Protein AF-A0A9J7LSY1-F1 (afdb_monomer)

Sequence (210 aa):
MMTILDHPLVREDPGKSAVKNVVKETSNVNMKRRIGMDTMEMALIFSERTNEMLWMNPGEGKYIRCQYNISPVAGTVTSDNDIYVLSEVSSKKHSLFKYNHVKNNWERKQSVSRLDPSDDSTPTDYLMEVDGQLFYLTVLDPKVVLKKYNEHTNKWHSCPTPQHDGWLEWTVAVSCNQHIYLLTPAEIHCYDPRENHWCKKTQSDYSERS

Foldseek 3Di:
DDDPCPDPVPPDDPPDPDPQPCPPPVVPPPPDDDPPPPDADWDWDDDQVDQWIWTARNVVRDIDIDRQPFRFQEWDADPVGWIWTWTDPDQFKTWIWIQDPVVRHTDTFDMDTADRADPPDDWRWYWADAPNWIKIWIDDVPDIWIWTADPVVSDIDTFDDDDDDDTQPDWDWYDDPRWIWIDGPQWIWIAHPVVSDIDTDDDPPPDDDD

Radius of gyration: 20.07 Å; Cα contacts (8 Å, |Δi|>4): 352; chains: 1; bounding box: 48×47×49 Å

Solvent-accessible surface area (backbone atoms only — not comparable to full-atom values): 13229 Å² total; per-residue (Å²): 139,81,70,84,75,80,43,91,86,66,71,87,58,101,85,64,98,63,91,74,81,84,69,64,73,83,70,61,83,76,64,78,78,62,87,87,67,84,79,75,81,64,47,80,46,71,45,89,90,44,47,46,38,32,47,27,34,75,90,77,74,45,67,48,84,43,78,74,85,50,47,59,70,29,56,36,64,42,99,85,70,48,42,37,31,33,20,64,75,48,94,49,30,30,31,33,28,39,54,37,82,91,75,75,44,74,44,78,54,54,65,47,79,48,70,78,61,54,101,89,48,72,58,49,62,45,41,38,51,44,90,92,38,44,35,39,39,39,38,42,76,93,46,59,48,34,30,40,50,38,80,92,77,54,42,80,41,82,51,74,57,75,89,77,97,69,77,56,88,53,72,51,74,49,60,56,95,67,26,41,36,42,38,42,90,89,47,33,37,38,34,36,76,87,78,61,44,67,44,82,45,82,77,74,85,87,76,85,90,132

pLDDT: mean 80.05, std 20.15, range [30.7, 98.06]

Nearest PDB structures (foldseek):
  8h37-assembly1_N  TM=7.353E-01  e=2.644E-06  Homo sapiens
  7e7n-assembly1_A  TM=6.171E-01  e=4.561E-03  Ralstonia solanacearum
  5kky-assembly1_B  TM=5.814E-01  e=1.224E-01  Streptococcus pneumoniae
  2w20-assembly1_A  TM=5.078E-01  e=1.846E-01  Streptococcus pneumoniae R6
  6eoq-assembly2_D  TM=4.104E-01  e=2.068E+00  Homo sapiens

InterPro domains:
  IPR011043 Galactose oxidase/kelch, beta-propeller [SSF50965] (55-201)
  IPR015915 Kelch-type beta-propeller [G3DSA:2.120.10.80] (27-209)

Secondary structure (DSSP, 8-state):
---GGG-TT----TT---------GGGSTT----TT------EEEEETTEEEEEEEETTTTEEEEEE-S--EEEEEE-TT--EEEEEEEETTEEEEEEEETTTTEEEEEEEEEPPPPBTTBPPEEEEEEETTEEEEEEEETTEEEEEEEETTTTEEEEPP-----S--SS-EEEEETTEEEEE-SS-EEEEETTTTEEEEEPPP---S--

Mean predicted aligned error: 11.42 Å

Structure (mmCIF, N/CA/C/O backbone):
data_AF-A0A9J7LSY1-F1
#
_entry.id   AF-A0A9J7LSY1-F1
#
loop_
_atom_site.group_PDB
_atom_site.id
_atom_site.type_symbol
_atom_site.label_atom_id
_atom_site.label_alt_id
_atom_site.label_comp_id
_atom_site.label_asym_id
_atom_site.label_entity_id
_atom_site.label_seq_id
_atom_site.pdbx_PDB_ins_code
_atom_site.Cartn_x
_atom_site.Cartn_y
_atom_site.Cartn_z
_atom_site.occupancy
_atom_site.B_iso_or_equiv
_atom_site.auth_seq_id
_atom_site.auth_comp_id
_atom_site.auth_asym_id
_atom_site.auth_atom_id
_atom_site.pdbx_PDB_model_num
ATOM 1 N N . MET A 1 1 ? -24.481 -28.051 -25.433 1.00 36.47 1 MET A N 1
ATOM 2 C CA . MET A 1 1 ? -24.230 -26.598 -25.490 1.00 36.47 1 MET A CA 1
ATOM 3 C C . MET A 1 1 ? -24.921 -25.998 -24.280 1.00 36.47 1 MET A C 1
ATOM 5 O O . MET A 1 1 ? -26.141 -25.978 -24.247 1.00 36.47 1 MET A O 1
ATOM 9 N N . MET A 1 2 ? -24.152 -25.688 -23.238 1.00 30.70 2 MET A N 1
ATOM 10 C CA . ME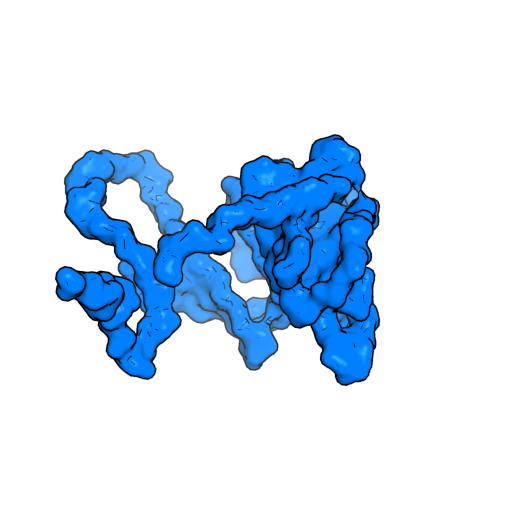T A 1 2 ? -24.648 -25.183 -21.957 1.00 30.70 2 MET A CA 1
ATOM 11 C C . MET A 1 2 ? -24.044 -23.791 -21.809 1.00 30.70 2 MET A C 1
ATOM 13 O O . MET A 1 2 ? -22.825 -23.637 -21.803 1.00 30.70 2 MET A O 1
ATOM 17 N N . THR A 1 3 ? -24.898 -22.781 -21.873 1.00 38.09 3 THR A N 1
ATOM 18 C CA . THR A 1 3 ? -24.524 -21.370 -21.860 1.00 38.09 3 THR A CA 1
ATOM 19 C C . THR A 1 3 ? -23.992 -20.981 -20.484 1.00 38.09 3 THR A C 1
ATOM 21 O O . THR A 1 3 ? -24.620 -21.269 -19.472 1.00 38.09 3 THR A O 1
ATOM 24 N N . ILE A 1 4 ? -22.863 -20.266 -20.461 1.00 40.28 4 ILE A N 1
ATOM 25 C CA . ILE A 1 4 ? -22.194 -19.660 -19.286 1.00 40.28 4 ILE A CA 1
ATOM 26 C C . ILE A 1 4 ? -23.116 -18.757 -18.429 1.00 40.28 4 ILE A C 1
ATOM 28 O O . ILE A 1 4 ? -22.750 -18.339 -17.334 1.00 40.28 4 ILE A O 1
ATOM 32 N N . LEU A 1 5 ? -24.337 -18.497 -18.895 1.00 39.91 5 LEU A N 1
ATOM 33 C CA . LEU A 1 5 ? -25.339 -17.647 -18.257 1.00 39.91 5 LEU A CA 1
ATOM 34 C C . LEU A 1 5 ? -26.038 -18.269 -17.033 1.00 39.91 5 LEU A C 1
ATOM 36 O O . LEU A 1 5 ? -26.705 -17.538 -16.311 1.00 39.91 5 LEU A O 1
ATOM 40 N N . ASP A 1 6 ? -25.846 -19.560 -16.741 1.00 41.22 6 ASP A N 1
ATOM 41 C CA . ASP A 1 6 ? -26.423 -20.215 -15.550 1.00 41.22 6 ASP A CA 1
ATOM 42 C C . ASP A 1 6 ? -25.436 -20.325 -14.365 1.00 41.22 6 ASP A C 1
ATOM 44 O O . ASP A 1 6 ? -25.569 -21.195 -13.500 1.00 41.22 6 ASP A O 1
ATOM 48 N N . HIS A 1 7 ? -24.422 -19.452 -14.290 1.00 38.84 7 HIS A N 1
ATOM 49 C CA . HIS A 1 7 ? -23.544 -19.389 -13.119 1.00 38.84 7 HIS A CA 1
ATOM 50 C C . HIS A 1 7 ? -24.188 -18.537 -12.004 1.00 38.84 7 HIS A C 1
ATOM 52 O O . HIS A 1 7 ? -24.551 -17.386 -12.250 1.00 38.84 7 HIS A O 1
ATOM 58 N N . PRO A 1 8 ? -24.268 -19.014 -10.745 1.00 45.69 8 PRO A N 1
ATOM 59 C CA . PRO A 1 8 ? -24.936 -18.315 -9.632 1.00 45.69 8 PRO A CA 1
ATOM 60 C C . PRO A 1 8 ? -24.301 -16.972 -9.219 1.00 45.69 8 PRO A C 1
ATOM 62 O O . PRO A 1 8 ? -24.801 -16.314 -8.310 1.00 45.69 8 PRO A O 1
ATOM 65 N N . LEU A 1 9 ? -23.218 -16.557 -9.883 1.00 44.56 9 LEU A N 1
ATOM 66 C CA . LEU A 1 9 ? -22.612 -15.229 -9.742 1.00 44.56 9 LEU A CA 1
ATOM 67 C C . LEU A 1 9 ? -23.300 -14.165 -10.618 1.00 44.56 9 LEU A C 1
ATOM 69 O O . LEU A 1 9 ? -23.078 -12.982 -10.396 1.00 44.56 9 LEU A O 1
ATOM 73 N N . VAL A 1 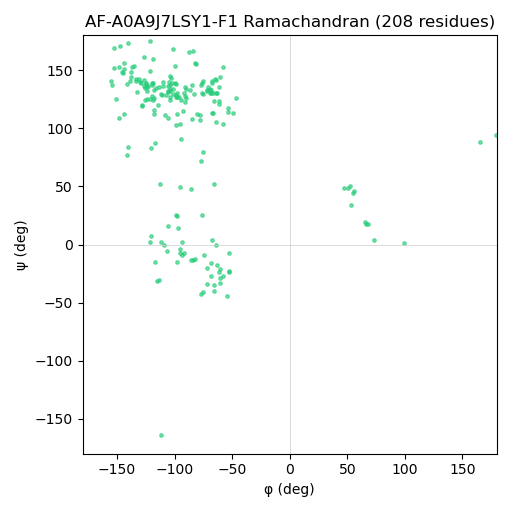10 ? -24.138 -14.566 -11.582 1.00 40.84 10 VAL A N 1
ATOM 74 C CA . VAL A 1 10 ? -24.755 -13.686 -12.592 1.00 40.84 10 VAL A CA 1
ATOM 75 C C . VAL A 1 10 ? -26.268 -13.586 -12.367 1.00 40.84 10 VAL A C 1
ATOM 77 O O . VAL A 1 10 ? -27.088 -13.827 -13.247 1.00 40.84 10 VAL A O 1
ATOM 80 N N . ARG A 1 11 ? -26.676 -13.257 -11.141 1.00 39.44 11 ARG A N 1
ATOM 81 C CA . ARG A 1 11 ? -27.994 -12.651 -10.912 1.00 39.44 11 ARG A CA 1
ATOM 82 C C . ARG A 1 11 ? -27.767 -11.263 -10.346 1.00 39.44 11 ARG A C 1
ATOM 84 O O . ARG A 1 11 ? -27.671 -11.080 -9.136 1.00 39.44 11 ARG A O 1
ATOM 91 N N . GLU A 1 12 ? -27.620 -10.317 -11.264 1.00 41.00 12 GLU A N 1
ATOM 92 C CA . GLU A 1 12 ? -27.604 -8.892 -10.973 1.00 41.00 12 GLU A CA 1
ATOM 93 C C . GLU A 1 12 ? -28.996 -8.468 -10.497 1.00 41.00 12 GLU A C 1
ATOM 95 O O . GLU A 1 12 ? -29.974 -8.516 -11.240 1.00 41.00 12 GLU A O 1
ATOM 100 N N . ASP A 1 13 ? -29.080 -8.079 -9.228 1.00 40.72 13 ASP A N 1
ATOM 101 C CA . ASP A 1 13 ? -30.180 -7.280 -8.703 1.00 40.72 13 ASP A CA 1
ATOM 102 C C . ASP A 1 13 ? -29.711 -5.811 -8.783 1.00 40.72 13 ASP A C 1
ATOM 104 O O . ASP A 1 13 ? -28.639 -5.513 -8.235 1.00 40.72 13 ASP A O 1
ATOM 108 N N . PRO A 1 14 ? -30.425 -4.878 -9.447 1.00 36.72 14 PRO A N 1
ATOM 109 C CA . PRO A 1 14 ? -29.863 -3.588 -9.888 1.00 36.72 14 PRO A CA 1
ATOM 110 C C . PRO A 1 14 ? -29.476 -2.604 -8.768 1.00 36.72 14 PRO A C 1
ATOM 112 O O . PRO A 1 14 ? -29.107 -1.467 -9.046 1.00 36.72 14 PRO A O 1
ATOM 115 N N . GLY A 1 15 ? -29.586 -2.997 -7.497 1.00 41.03 15 GLY A N 1
ATOM 116 C CA . GLY A 1 15 ? -29.366 -2.128 -6.338 1.00 41.03 15 GLY A CA 1
ATOM 117 C C . GLY A 1 15 ? -28.279 -2.576 -5.360 1.00 41.03 15 GLY A C 1
ATOM 118 O O . GLY A 1 15 ? -28.112 -1.921 -4.332 1.00 41.03 15 GLY A O 1
ATOM 119 N N . LYS A 1 16 ? -27.563 -3.686 -5.600 1.00 36.72 16 LYS A N 1
ATOM 120 C CA . LYS A 1 16 ? -26.584 -4.230 -4.635 1.00 36.72 16 LYS A CA 1
ATOM 121 C C . LYS A 1 16 ? -25.334 -4.784 -5.320 1.00 36.72 16 LYS A C 1
ATOM 123 O O . LYS A 1 16 ? -25.141 -5.992 -5.397 1.00 36.72 16 LYS A O 1
ATOM 128 N N . SER A 1 17 ? -24.442 -3.893 -5.748 1.00 37.00 17 SER A N 1
ATOM 129 C CA . SER A 1 17 ? -23.061 -4.259 -6.086 1.00 37.00 17 SER A CA 1
ATOM 130 C C . SER A 1 17 ? -22.261 -4.494 -4.799 1.00 37.00 17 SER A C 1
ATOM 132 O O . SER A 1 17 ? -21.534 -3.618 -4.334 1.00 37.00 17 SER A O 1
ATOM 134 N N . ALA A 1 18 ? -22.420 -5.666 -4.191 1.00 40.75 18 ALA A N 1
ATOM 135 C CA . ALA A 1 18 ? -21.498 -6.167 -3.180 1.00 40.75 18 ALA A CA 1
ATOM 136 C C . ALA A 1 18 ? -20.954 -7.509 -3.667 1.00 40.75 18 ALA A C 1
ATOM 138 O O . ALA A 1 18 ? -21.726 -8.417 -3.978 1.00 40.75 18 ALA A O 1
ATOM 139 N N . VAL A 1 19 ? -19.627 -7.624 -3.734 1.00 42.12 19 VAL A N 1
ATOM 140 C CA . VAL A 1 19 ? -18.930 -8.883 -4.008 1.00 42.12 19 VAL A CA 1
ATOM 141 C C . VAL A 1 19 ? -19.350 -9.887 -2.931 1.00 42.12 19 VAL A C 1
ATOM 143 O O . VAL A 1 19 ? -18.939 -9.787 -1.777 1.00 42.12 19 VAL A O 1
ATOM 146 N N . LYS A 1 20 ? -20.232 -10.830 -3.278 1.00 39.31 20 LYS A N 1
ATOM 147 C CA . LYS A 1 20 ? -20.610 -11.929 -2.387 1.00 39.31 20 LYS A CA 1
ATOM 148 C C . LYS A 1 20 ? -19.531 -12.999 -2.460 1.00 39.31 20 LYS A C 1
ATOM 150 O O . LYS A 1 20 ? -19.413 -13.690 -3.469 1.00 39.31 20 LYS A O 1
ATOM 155 N N . ASN A 1 21 ? -18.800 -13.192 -1.367 1.00 42.47 21 ASN A N 1
ATOM 156 C CA . ASN A 1 21 ? -18.042 -14.421 -1.170 1.00 42.47 21 ASN A CA 1
ATOM 157 C C . ASN A 1 21 ? -19.041 -15.583 -1.074 1.00 42.47 21 ASN A C 1
ATOM 159 O O . ASN A 1 21 ? -19.738 -15.731 -0.071 1.00 42.47 21 ASN A O 1
ATOM 163 N N . VAL A 1 22 ? -19.142 -16.401 -2.124 1.00 44.06 22 VAL A N 1
ATOM 164 C CA . VAL A 1 22 ? -19.937 -17.639 -2.110 1.00 44.06 22 VAL A CA 1
ATOM 165 C C . VAL A 1 22 ? -19.149 -18.705 -1.347 1.00 44.06 22 VAL A C 1
ATOM 167 O O . VAL A 1 22 ? -18.606 -19.646 -1.920 1.00 44.06 22 VAL A O 1
ATOM 170 N N . VAL A 1 23 ? -19.060 -18.556 -0.026 1.00 43.25 23 VAL A N 1
ATOM 171 C CA . VAL A 1 23 ? -18.707 -19.677 0.848 1.00 43.25 23 VAL A CA 1
ATOM 172 C C . VAL A 1 23 ? -19.977 -20.510 0.975 1.00 43.25 23 VAL A C 1
ATOM 174 O O . VAL A 1 23 ? -20.975 -20.040 1.515 1.00 43.25 23 VAL A O 1
ATOM 177 N N . LYS A 1 24 ? -19.985 -21.724 0.412 1.00 39.25 24 LYS A N 1
ATOM 178 C CA . LYS A 1 24 ? -21.122 -22.648 0.535 1.00 39.25 24 LYS A CA 1
ATOM 179 C C . LYS A 1 24 ? -21.450 -22.833 2.020 1.00 39.25 24 LYS A C 1
ATOM 181 O O . LYS A 1 24 ? -20.665 -23.431 2.744 1.00 39.25 24 LYS A O 1
ATOM 186 N N . GLU A 1 25 ? -22.624 -22.383 2.459 1.00 45.25 25 GLU A N 1
ATOM 187 C CA . GLU A 1 25 ? -23.086 -22.491 3.856 1.00 45.25 25 GLU A CA 1
ATOM 188 C C . GLU A 1 25 ? -23.014 -23.930 4.407 1.00 45.25 25 GLU A C 1
ATOM 190 O O . GLU A 1 25 ? -22.848 -24.144 5.608 1.00 45.25 25 GLU A O 1
ATOM 195 N N . THR A 1 26 ? -23.040 -24.938 3.530 1.00 39.94 26 THR A N 1
ATOM 196 C CA . THR A 1 26 ? -22.930 -26.355 3.895 1.00 39.94 26 THR A CA 1
ATOM 197 C C . THR A 1 26 ? -21.556 -26.777 4.429 1.00 39.94 26 THR A C 1
ATOM 199 O O . THR A 1 26 ? -21.468 -27.841 5.036 1.00 39.94 26 THR A O 1
ATOM 202 N N . SER A 1 27 ? -20.480 -25.997 4.247 1.00 46.03 27 SER A N 1
ATOM 203 C CA . SER A 1 27 ? -19.162 -26.328 4.825 1.00 46.03 27 SER A CA 1
ATOM 204 C C . SER A 1 27 ? -19.002 -25.903 6.289 1.00 46.03 27 SER A C 1
ATOM 206 O O . SER A 1 27 ? -18.069 -26.353 6.952 1.00 46.03 27 SER A O 1
ATOM 208 N N . ASN A 1 28 ? -19.912 -25.078 6.819 1.00 48.44 28 ASN A N 1
ATOM 209 C CA . ASN A 1 28 ? -19.758 -24.455 8.140 1.00 48.44 28 ASN A CA 1
ATOM 210 C C . ASN A 1 28 ? -20.450 -25.214 9.282 1.00 48.44 28 ASN A C 1
ATOM 212 O O . ASN A 1 28 ? -20.279 -24.851 10.442 1.00 48.44 28 ASN A O 1
ATOM 216 N N . VAL A 1 29 ? -21.186 -26.292 8.994 1.00 47.09 29 VAL A N 1
ATOM 217 C CA . VAL A 1 29 ? -21.953 -27.029 10.020 1.00 47.09 29 VAL A CA 1
ATOM 218 C C . VAL A 1 29 ? -21.048 -27.828 10.978 1.00 47.09 29 VAL A C 1
ATOM 220 O O . VAL A 1 29 ? -21.454 -28.115 12.097 1.00 47.09 29 VAL A O 1
ATOM 223 N N . ASN A 1 30 ? -19.798 -28.126 10.595 1.00 46.59 30 ASN A N 1
ATOM 224 C CA . ASN A 1 30 ? -18.887 -28.976 11.381 1.00 46.59 30 ASN A CA 1
ATOM 225 C C . ASN A 1 30 ? -17.569 -28.316 11.820 1.00 46.59 30 ASN A C 1
ATOM 227 O O . ASN A 1 30 ? -16.705 -28.996 12.382 1.00 46.59 30 ASN A O 1
ATOM 231 N N . MET A 1 31 ? -17.377 -27.010 11.618 1.00 48.16 31 MET A N 1
ATOM 232 C CA . MET A 1 31 ? -16.195 -26.352 12.179 1.00 48.16 31 MET A CA 1
ATOM 233 C C . MET A 1 31 ? -16.415 -26.086 13.671 1.00 48.16 31 MET A C 1
ATOM 235 O O . MET A 1 31 ? -17.187 -25.211 14.054 1.00 48.16 31 MET A O 1
ATOM 239 N N . LYS A 1 32 ? -15.727 -26.854 14.532 1.00 49.88 32 LYS A N 1
ATOM 240 C CA . LYS A 1 32 ? -15.628 -26.567 15.973 1.00 49.88 32 LYS A CA 1
ATOM 241 C C . LYS A 1 32 ? -15.234 -25.098 16.148 1.00 49.88 32 LYS A C 1
ATOM 243 O O . LYS A 1 32 ? -14.110 -24.721 15.815 1.00 49.88 32 LYS A O 1
ATOM 248 N N . ARG A 1 33 ? -16.147 -24.287 16.692 1.00 49.78 33 ARG A N 1
ATOM 249 C CA . ARG A 1 33 ? -15.866 -22.904 17.091 1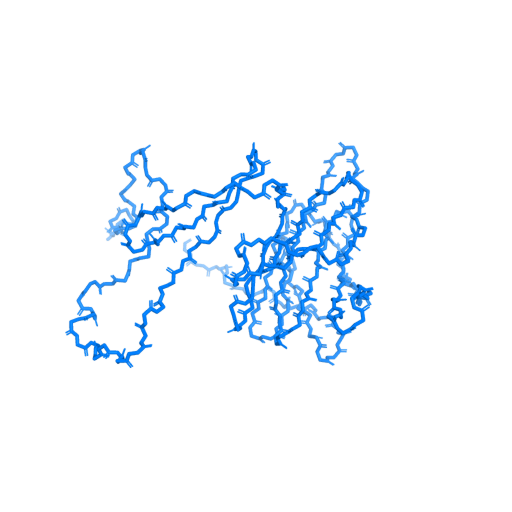.00 49.78 33 ARG A CA 1
ATOM 250 C C . ARG A 1 33 ? -14.648 -22.918 18.012 1.00 49.78 33 ARG A C 1
ATOM 252 O O . ARG A 1 33 ? -14.686 -23.544 19.073 1.00 49.78 33 ARG A O 1
ATOM 259 N N . ARG A 1 34 ? -13.559 -22.267 17.600 1.00 58.56 34 ARG A N 1
ATOM 260 C CA . ARG A 1 34 ? -12.386 -22.101 18.462 1.00 58.56 34 ARG A CA 1
ATOM 261 C C . ARG A 1 34 ? -12.800 -21.191 19.617 1.00 58.56 34 ARG A C 1
ATOM 263 O O . ARG A 1 34 ? -13.166 -20.037 19.408 1.00 58.56 34 ARG A O 1
ATOM 270 N N . ILE A 1 35 ? -12.833 -21.749 20.823 1.00 46.31 35 ILE A N 1
ATOM 271 C CA . ILE A 1 35 ? -13.131 -21.003 22.048 1.00 46.31 35 ILE A CA 1
ATOM 272 C C . ILE A 1 35 ? -12.044 -19.927 22.194 1.00 46.31 35 ILE A C 1
ATOM 274 O O . ILE A 1 35 ? -10.863 -20.262 22.178 1.00 46.31 35 ILE A O 1
ATOM 278 N N . GLY A 1 36 ? -12.443 -18.654 22.282 1.00 51.25 36 GLY A N 1
ATOM 279 C CA . GLY A 1 36 ? -11.526 -17.509 22.389 1.00 51.25 36 GLY A CA 1
ATOM 280 C C . GLY A 1 36 ? -11.244 -16.741 21.089 1.00 51.25 36 GLY A C 1
ATOM 281 O O . GLY A 1 36 ? -10.484 -15.785 21.134 1.00 51.25 36 GLY A O 1
ATOM 282 N N . MET A 1 37 ? -11.847 -17.113 19.951 1.00 57.88 37 MET A N 1
ATOM 283 C CA . MET A 1 37 ? -11.905 -16.245 18.762 1.00 57.88 37 MET A CA 1
ATOM 284 C C . MET A 1 37 ? -13.222 -15.462 18.765 1.00 57.88 37 MET A C 1
ATOM 286 O O . MET A 1 37 ? -14.252 -15.947 18.291 1.00 57.88 37 MET A O 1
ATOM 290 N N . ASP A 1 38 ? -13.198 -14.275 19.358 1.00 71.50 38 ASP A N 1
ATOM 291 C CA . ASP A 1 38 ? -14.221 -13.228 19.238 1.00 71.50 38 ASP A CA 1
ATOM 292 C C . ASP A 1 38 ? -13.895 -12.215 18.126 1.00 71.50 38 ASP A C 1
ATOM 294 O O . ASP A 1 38 ? -14.651 -11.273 17.893 1.00 71.50 38 ASP A O 1
ATOM 298 N N . THR A 1 39 ? -12.795 -12.433 17.403 1.00 75.12 39 THR A N 1
ATOM 299 C CA . THR A 1 39 ? -12.386 -11.620 16.262 1.00 75.12 39 THR A CA 1
ATOM 300 C C . THR A 1 39 ? -13.235 -11.924 15.028 1.00 75.12 39 THR A C 1
ATOM 302 O O . THR A 1 39 ? -13.589 -13.069 14.740 1.00 75.12 39 THR A O 1
ATOM 305 N N . MET A 1 40 ? -13.569 -10.868 14.291 1.00 83.50 40 MET A N 1
ATOM 306 C CA . MET A 1 40 ? -14.395 -10.911 13.089 1.00 83.50 40 MET A CA 1
ATOM 307 C C . MET A 1 40 ? -13.621 -10.281 11.935 1.00 83.50 40 MET A C 1
ATOM 309 O O . MET A 1 40 ? -13.069 -9.192 12.086 1.00 83.50 40 MET A O 1
ATOM 313 N N . GLU A 1 41 ? -13.589 -10.958 10.788 1.00 88.19 41 GLU A N 1
ATOM 314 C CA . GLU A 1 41 ? -13.013 -10.397 9.567 1.00 88.19 41 GLU A CA 1
ATOM 315 C C . GLU A 1 41 ? -13.881 -9.245 9.057 1.00 88.19 41 GLU A C 1
ATOM 317 O O . GLU A 1 41 ? -15.101 -9.370 8.925 1.00 88.19 41 GLU A O 1
ATOM 322 N N . MET A 1 42 ? -13.237 -8.117 8.768 1.00 89.94 42 MET A N 1
ATOM 323 C CA . MET A 1 42 ? -13.891 -6.890 8.329 1.00 89.94 42 MET A CA 1
ATOM 324 C C . MET A 1 42 ? -13.186 -6.345 7.094 1.00 89.94 42 MET A C 1
ATOM 326 O O . MET A 1 42 ? -11.960 -6.367 7.008 1.00 89.94 42 MET A O 1
ATOM 330 N N . ALA A 1 43 ? -13.961 -5.805 6.160 1.00 91.94 43 ALA A N 1
ATOM 331 C CA . ALA A 1 43 ? -13.437 -5.002 5.068 1.00 91.94 43 ALA A CA 1
ATOM 332 C C . ALA A 1 43 ? -13.429 -3.528 5.484 1.00 91.94 43 ALA A C 1
ATOM 334 O O . ALA A 1 43 ? -14.446 -2.984 5.920 1.00 91.94 43 ALA A O 1
ATOM 335 N N . LEU A 1 44 ? -12.279 -2.882 5.334 1.00 91.31 44 LEU A N 1
ATOM 336 C CA . LEU A 1 44 ? -12.149 -1.438 5.469 1.00 91.31 44 LEU A CA 1
ATOM 337 C C . LEU A 1 44 ? -12.362 -0.799 4.106 1.00 91.31 44 LEU A C 1
ATOM 339 O O . LEU A 1 44 ? -11.657 -1.113 3.151 1.00 91.31 44 LEU A O 1
ATOM 343 N N . ILE A 1 45 ? -13.338 0.096 4.026 1.00 90.00 45 ILE A N 1
ATOM 344 C CA . ILE A 1 45 ? -13.688 0.793 2.794 1.00 90.00 45 ILE A CA 1
ATOM 345 C C . ILE A 1 45 ? -13.600 2.285 3.074 1.00 90.00 45 ILE A C 1
ATOM 347 O O . ILE A 1 45 ? -14.245 2.797 3.987 1.00 90.00 45 ILE A O 1
ATOM 351 N N . PHE A 1 46 ? -12.816 2.992 2.280 1.00 86.62 46 PHE A N 1
ATOM 352 C CA . PHE A 1 46 ? -12.771 4.447 2.269 1.00 86.62 46 PHE A CA 1
ATOM 353 C C . PHE A 1 46 ? -13.125 4.928 0.866 1.00 86.62 46 PHE A C 1
ATOM 355 O O . PHE A 1 46 ? -12.891 4.233 -0.121 1.00 86.62 46 PHE A O 1
ATOM 362 N N . SER A 1 47 ? -13.743 6.101 0.787 1.00 75.25 47 SER A N 1
ATOM 363 C CA . SER A 1 47 ? -14.106 6.729 -0.481 1.00 75.25 47 SER A CA 1
ATOM 364 C C . SER A 1 47 ? -13.286 7.994 -0.654 1.00 75.25 47 SER A C 1
ATOM 366 O O . SER A 1 47 ? -13.200 8.810 0.257 1.00 75.25 47 SER A O 1
ATOM 368 N N . GLU A 1 48 ? -12.746 8.198 -1.849 1.00 68.00 48 GLU A N 1
ATOM 369 C CA . GLU A 1 48 ? -11.991 9.407 -2.195 1.00 68.00 48 GLU A CA 1
ATOM 370 C C . GLU A 1 48 ? -12.848 10.684 -2.129 1.00 68.00 48 GLU A C 1
ATOM 372 O O . GLU A 1 48 ? -12.329 11.793 -2.066 1.00 68.00 48 GLU A O 1
ATOM 377 N N . ARG A 1 49 ? -14.182 10.547 -2.131 1.00 67.81 49 ARG A N 1
ATOM 378 C CA . ARG A 1 49 ? -15.132 11.673 -2.132 1.00 67.81 49 ARG A CA 1
ATOM 379 C C . ARG A 1 49 ? -15.596 12.083 -0.740 1.00 67.81 49 ARG A C 1
ATOM 381 O O . ARG A 1 49 ? -16.305 13.076 -0.600 1.00 67.81 49 ARG A O 1
ATOM 388 N N . THR A 1 50 ? -15.269 11.297 0.280 1.00 73.25 50 THR A N 1
ATOM 389 C CA . THR A 1 50 ? -15.815 11.457 1.630 1.00 73.25 50 THR A CA 1
ATOM 390 C C . THR A 1 50 ? -14.735 11.197 2.663 1.00 73.25 50 THR A C 1
ATOM 392 O O . THR A 1 50 ? -14.063 10.178 2.594 1.00 73.25 50 THR A O 1
ATOM 395 N N . ASN A 1 51 ? -14.663 12.006 3.718 1.00 75.56 51 ASN A N 1
ATOM 396 C CA . ASN A 1 51 ? -13.783 11.731 4.867 1.00 75.56 51 ASN A CA 1
ATOM 397 C C . ASN A 1 51 ? -14.339 10.624 5.796 1.00 75.56 51 ASN A C 1
ATOM 399 O O . ASN A 1 51 ? -14.074 10.604 7.002 1.00 75.56 51 ASN A O 1
ATOM 403 N N . GLU A 1 52 ? -15.165 9.736 5.239 1.00 81.50 52 GLU A N 1
ATOM 404 C CA . GLU A 1 52 ? -15.797 8.615 5.922 1.00 81.50 52 GLU A CA 1
ATOM 405 C C . GLU A 1 52 ? -15.015 7.332 5.649 1.00 81.50 52 GLU A C 1
ATOM 407 O O . GLU A 1 52 ? -14.615 7.050 4.518 1.00 81.50 52 GLU A O 1
ATOM 412 N N . MET A 1 53 ? -14.846 6.535 6.700 1.00 85.56 53 MET A N 1
ATOM 413 C CA . MET A 1 53 ? -14.336 5.175 6.615 1.00 85.56 53 MET A CA 1
ATOM 414 C C . MET A 1 53 ? -15.409 4.213 7.115 1.00 85.56 53 MET A C 1
ATOM 416 O O . MET A 1 53 ? -16.024 4.426 8.164 1.00 85.56 53 MET A O 1
ATOM 420 N N . LEU A 1 54 ? -15.639 3.156 6.351 1.00 89.19 54 LEU A N 1
ATOM 421 C CA . LEU A 1 54 ? -16.625 2.128 6.626 1.00 89.19 54 LEU A CA 1
ATOM 422 C C . LEU A 1 54 ? -15.910 0.855 7.060 1.00 89.19 54 LEU A C 1
ATOM 424 O O . LEU A 1 54 ? -15.032 0.352 6.362 1.00 89.19 54 LEU A O 1
ATOM 428 N N . TRP A 1 55 ? -16.341 0.311 8.188 1.00 89.88 55 TRP A N 1
ATOM 429 C CA . TRP A 1 55 ? -15.972 -1.026 8.630 1.00 89.88 55 TRP A CA 1
ATOM 430 C C . TRP A 1 55 ? -17.110 -1.962 8.252 1.00 89.88 55 TRP A C 1
ATOM 432 O O . TRP A 1 55 ? -18.159 -1.948 8.896 1.00 89.88 55 TRP A O 1
ATOM 442 N N . MET A 1 56 ? -16.942 -2.738 7.188 1.00 92.50 56 MET A N 1
ATOM 443 C CA . MET A 1 56 ? -17.965 -3.630 6.652 1.00 92.50 56 MET A CA 1
ATOM 444 C C . MET A 1 56 ? -17.745 -5.062 7.134 1.00 92.50 56 MET A C 1
ATOM 446 O O . MET A 1 56 ? -16.669 -5.618 6.950 1.00 92.50 56 MET A O 1
ATOM 450 N N . ASN A 1 57 ? -18.788 -5.679 7.6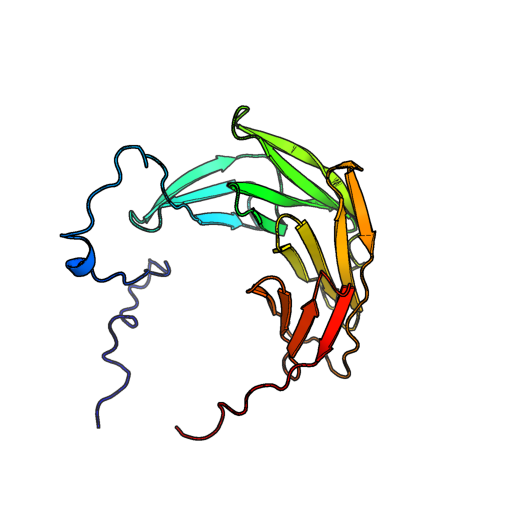87 1.00 92.44 57 ASN A N 1
ATOM 451 C CA . ASN A 1 57 ? -18.857 -7.126 7.858 1.00 92.44 57 ASN A CA 1
ATOM 452 C C . ASN A 1 57 ? -19.384 -7.725 6.542 1.00 92.44 57 ASN A C 1
ATOM 454 O O . ASN A 1 57 ? -20.576 -7.561 6.244 1.00 92.44 57 ASN A O 1
ATOM 458 N N . PRO A 1 58 ? -18.545 -8.413 5.746 1.00 88.44 58 PRO A N 1
ATOM 459 C CA . PRO A 1 58 ? -18.973 -8.961 4.463 1.00 88.44 58 PRO A CA 1
ATOM 460 C C . PRO A 1 58 ? -19.973 -10.117 4.612 1.00 88.44 58 PRO A C 1
ATOM 462 O O . PRO A 1 58 ? -20.804 -10.311 3.728 1.00 88.44 58 PRO A O 1
ATOM 465 N N . GLY A 1 59 ? -19.936 -10.858 5.726 1.00 87.62 59 GLY A N 1
ATOM 466 C CA . GLY A 1 59 ? -20.853 -11.969 5.993 1.00 87.62 59 GLY A CA 1
ATOM 467 C C .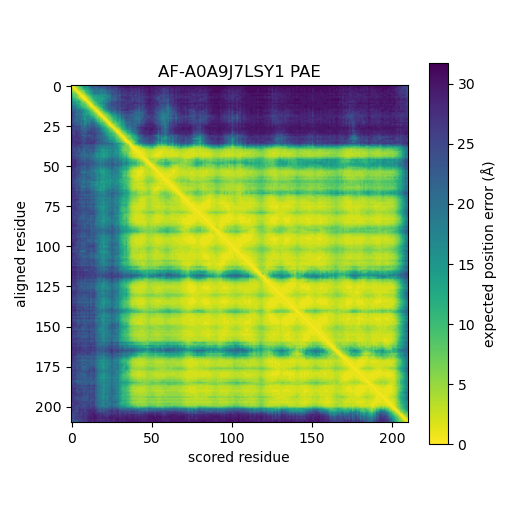 GLY A 1 59 ? -22.279 -11.515 6.311 1.00 87.62 59 GLY A C 1
ATOM 468 O O . GLY A 1 59 ? -23.238 -12.172 5.917 1.00 87.62 59 GLY A O 1
ATOM 469 N N . GLU A 1 60 ? -22.432 -10.369 6.977 1.00 89.25 60 GLU A N 1
ATOM 470 C CA . GLU A 1 60 ? -23.749 -9.802 7.313 1.00 89.25 60 GLU A CA 1
ATOM 471 C C . GLU A 1 60 ? -24.219 -8.708 6.345 1.00 89.25 60 GLU A C 1
ATOM 473 O O . GLU A 1 60 ? -25.386 -8.314 6.379 1.00 89.25 60 GLU A O 1
ATOM 478 N N . GLY A 1 61 ? -23.323 -8.167 5.516 1.00 85.69 61 GLY A N 1
ATOM 479 C CA . GLY A 1 61 ? -23.611 -7.013 4.660 1.00 85.69 61 GLY A CA 1
ATOM 480 C C . GLY A 1 61 ? -23.902 -5.724 5.440 1.00 85.69 61 GLY A C 1
ATOM 481 O O . GLY A 1 61 ? -24.515 -4.802 4.903 1.00 85.69 61 GLY A O 1
ATOM 482 N N . LYS A 1 62 ? -23.490 -5.656 6.711 1.00 89.31 62 LYS A N 1
ATOM 483 C CA . LYS A 1 62 ? -23.630 -4.479 7.580 1.00 89.31 62 LYS A CA 1
ATOM 484 C C . LYS A 1 62 ? -22.319 -3.712 7.644 1.00 89.31 62 LYS A C 1
ATOM 486 O O . LYS A 1 62 ? -21.249 -4.295 7.498 1.00 89.31 62 LYS A O 1
ATOM 491 N N . TYR A 1 63 ? -22.398 -2.414 7.914 1.00 90.94 63 TYR A N 1
ATOM 492 C CA . TYR A 1 63 ? -21.219 -1.578 8.101 1.00 90.94 63 TYR A CA 1
ATOM 493 C C . TYR A 1 63 ? -21.373 -0.622 9.282 1.00 90.94 63 TYR A C 1
ATOM 495 O O . TYR A 1 63 ? -22.478 -0.194 9.620 1.00 90.94 63 TYR A O 1
ATOM 503 N N . ILE A 1 64 ? -20.239 -0.258 9.872 1.00 88.88 64 ILE A N 1
ATOM 504 C CA . ILE A 1 64 ? -20.106 0.817 10.854 1.00 88.88 64 ILE A CA 1
ATOM 505 C C . ILE A 1 64 ? -19.471 2.005 10.135 1.00 88.88 64 ILE A C 1
ATOM 507 O O . ILE A 1 64 ? -18.432 1.854 9.493 1.00 88.88 64 ILE A O 1
ATOM 511 N N . ARG A 1 65 ? -20.105 3.179 10.218 1.00 87.81 65 ARG A N 1
ATOM 512 C CA . ARG A 1 65 ? -19.560 4.421 9.655 1.00 87.81 65 ARG A CA 1
ATOM 513 C C . ARG A 1 65 ? -18.743 5.153 10.705 1.00 87.81 65 ARG A C 1
ATOM 515 O O . ARG A 1 65 ? -19.251 5.413 11.793 1.00 87.81 65 ARG A O 1
ATOM 522 N N . CYS A 1 66 ? -17.529 5.543 10.347 1.00 83.88 66 CYS A N 1
ATOM 523 C CA . CYS A 1 66 ? -16.656 6.333 11.199 1.00 83.88 66 CYS A CA 1
ATOM 524 C C . CYS A 1 66 ? -16.130 7.554 10.440 1.00 83.88 66 CYS A C 1
ATOM 526 O O . CYS A 1 66 ? -15.735 7.459 9.278 1.00 83.88 66 CYS A O 1
ATOM 528 N N . GLN A 1 67 ? -16.088 8.700 11.115 1.00 82.94 67 GLN A N 1
ATOM 529 C CA . GLN A 1 67 ? -15.524 9.936 10.579 1.00 82.94 67 GLN A CA 1
ATOM 530 C C . GLN A 1 67 ? -14.206 10.222 11.284 1.00 82.94 67 GLN A C 1
ATOM 532 O O . GLN A 1 67 ? -14.177 10.505 12.480 1.00 82.94 67 GLN A O 1
ATOM 537 N N . TYR A 1 68 ? -13.111 10.119 10.537 1.00 78.31 68 TYR A N 1
ATOM 538 C CA . TYR A 1 68 ? -11.761 10.246 11.087 1.00 78.31 68 TYR A CA 1
ATOM 539 C C . TYR A 1 68 ? -11.025 11.509 10.625 1.00 78.31 68 TYR A C 1
ATOM 541 O O . TYR A 1 68 ? -9.881 11.715 11.021 1.00 78.31 68 TYR A O 1
ATOM 549 N N . ASN A 1 69 ? -11.673 12.364 9.823 1.00 83.94 69 ASN A N 1
ATOM 550 C CA . ASN A 1 69 ? -11.113 13.624 9.312 1.00 83.94 69 ASN A CA 1
ATOM 551 C C . ASN A 1 69 ? -9.751 13.456 8.612 1.00 83.94 69 ASN A C 1
ATOM 553 O O . ASN A 1 69 ? -8.886 14.328 8.687 1.00 83.94 69 ASN A O 1
ATOM 557 N N . ILE A 1 70 ? -9.573 12.323 7.939 1.00 87.12 70 ILE A N 1
ATOM 558 C CA . ILE A 1 70 ? -8.468 12.054 7.023 1.00 87.12 70 ILE A CA 1
ATOM 559 C C . ILE A 1 70 ? -9.047 11.787 5.635 1.00 87.12 70 ILE A C 1
ATOM 561 O O . ILE A 1 70 ? -10.222 11.433 5.518 1.00 87.12 70 ILE A O 1
ATOM 565 N N . SER A 1 71 ? -8.215 11.932 4.610 1.00 88.75 71 SER A N 1
ATOM 566 C CA . SER A 1 71 ? -8.572 11.685 3.209 1.00 88.75 71 SER A CA 1
ATOM 567 C C . SER A 1 71 ? -7.639 10.597 2.669 1.00 88.75 71 SER A C 1
ATOM 569 O O . SER A 1 71 ? -6.567 10.918 2.143 1.00 88.75 71 SER A O 1
ATOM 571 N N . PRO A 1 72 ? -7.960 9.309 2.916 1.00 90.06 72 PRO A N 1
ATOM 572 C CA . PRO A 1 72 ? -7.092 8.198 2.555 1.00 90.06 72 PRO A CA 1
ATOM 573 C C . PRO A 1 72 ? -6.995 8.040 1.036 1.00 90.06 72 PRO A C 1
ATOM 575 O O . PRO A 1 72 ? -7.995 8.165 0.337 1.00 90.06 72 PRO A O 1
ATOM 578 N N . VAL A 1 73 ? -5.796 7.723 0.552 1.00 90.31 73 VAL A N 1
ATOM 579 C CA . VAL A 1 73 ? -5.505 7.442 -0.866 1.00 90.31 73 VAL A CA 1
ATOM 580 C C . VAL A 1 73 ? -5.109 5.984 -1.092 1.00 90.31 73 VAL A C 1
ATOM 582 O O . VAL A 1 73 ? -5.380 5.420 -2.141 1.00 90.31 73 VAL A O 1
ATOM 585 N N . ALA A 1 74 ? -4.490 5.353 -0.094 1.00 93.06 74 ALA A N 1
ATOM 586 C CA . ALA A 1 74 ? -4.123 3.944 -0.117 1.00 93.06 74 ALA A CA 1
ATOM 587 C C . ALA A 1 74 ? -4.082 3.411 1.316 1.00 93.06 74 ALA A C 1
ATOM 589 O O . ALA A 1 74 ? -3.787 4.159 2.252 1.00 93.06 74 ALA A O 1
ATOM 590 N N . GLY A 1 75 ? -4.341 2.120 1.499 1.00 94.12 75 GLY A N 1
ATOM 591 C CA . GLY A 1 75 ? -4.331 1.486 2.812 1.00 94.12 75 GLY A CA 1
ATOM 592 C C . GLY A 1 75 ? -3.883 0.037 2.741 1.00 94.12 75 GLY A C 1
ATOM 593 O O . GLY A 1 75 ? -4.058 -0.618 1.719 1.00 94.12 75 GLY A O 1
ATOM 594 N N . THR A 1 76 ? -3.310 -0.453 3.835 1.00 95.62 76 THR A N 1
ATOM 595 C CA . THR A 1 76 ? -2.964 -1.865 4.011 1.00 95.62 76 THR A CA 1
ATOM 596 C C . THR A 1 76 ? -3.179 -2.271 5.460 1.00 95.62 76 THR A C 1
ATOM 598 O O . THR A 1 76 ? -3.145 -1.438 6.372 1.00 95.62 76 THR A O 1
ATOM 601 N N . VAL A 1 77 ? -3.379 -3.566 5.663 1.00 93.50 77 VAL A N 1
ATOM 602 C CA . VAL A 1 77 ? -3.416 -4.196 6.981 1.00 93.50 77 VAL A CA 1
ATOM 603 C C . VAL A 1 77 ? -2.244 -5.161 7.054 1.00 93.50 77 VAL A C 1
ATOM 605 O O . VAL A 1 77 ? -1.971 -5.868 6.087 1.00 93.50 77 VAL A O 1
ATOM 608 N N . THR A 1 78 ? -1.516 -5.137 8.160 1.00 92.50 78 THR A N 1
ATOM 609 C CA . THR A 1 78 ? -0.390 -6.038 8.410 1.00 92.50 78 THR A CA 1
ATOM 610 C C . THR A 1 78 ? -0.874 -7.375 8.977 1.00 92.50 78 THR A C 1
ATOM 612 O O . THR A 1 78 ? -2.006 -7.502 9.451 1.00 92.50 78 THR A O 1
ATOM 615 N N . SER A 1 79 ? -0.003 -8.386 8.991 1.00 89.00 79 SER A N 1
ATOM 616 C CA . SER A 1 79 ? -0.326 -9.707 9.550 1.00 89.00 79 SER A CA 1
ATOM 617 C C . SER A 1 79 ? -0.688 -9.700 11.044 1.00 89.00 79 SER A C 1
ATOM 619 O O . SER A 1 79 ? -1.321 -10.637 11.524 1.00 89.00 79 SER A O 1
ATOM 621 N N . ASP A 1 80 ? -0.282 -8.670 11.789 1.00 89.56 80 ASP A N 1
ATOM 622 C CA . ASP A 1 80 ? -0.610 -8.452 13.204 1.00 89.56 80 ASP A CA 1
ATOM 623 C C . ASP A 1 80 ? -1.803 -7.497 13.423 1.00 89.56 80 ASP A C 1
ATOM 625 O O . ASP A 1 80 ? -2.085 -7.111 14.556 1.00 89.56 80 ASP A O 1
ATOM 629 N N . ASN A 1 81 ? -2.578 -7.212 12.368 1.00 90.44 81 ASN A N 1
ATOM 630 C CA . ASN A 1 81 ? -3.781 -6.365 12.360 1.00 90.44 81 ASN A CA 1
ATOM 631 C C . ASN A 1 81 ? -3.533 -4.870 12.606 1.00 90.44 81 ASN A C 1
ATOM 633 O O . ASN A 1 81 ? -4.476 -4.128 12.909 1.00 90.44 81 ASN A O 1
ATOM 637 N N . ASP A 1 82 ? -2.301 -4.391 12.452 1.00 93.69 82 ASP A N 1
ATOM 638 C CA . ASP A 1 82 ? -2.067 -2.956 12.385 1.00 93.69 82 ASP A CA 1
ATOM 639 C C . ASP A 1 82 ? -2.586 -2.412 11.051 1.00 93.69 82 ASP A C 1
ATOM 641 O O . ASP A 1 82 ? -2.348 -2.954 9.970 1.00 93.69 82 ASP A O 1
ATOM 645 N N . ILE A 1 83 ? -3.328 -1.310 11.133 1.00 94.88 83 ILE A N 1
ATOM 646 C CA . ILE A 1 83 ? -3.930 -0.667 9.967 1.00 94.88 83 ILE A CA 1
ATOM 647 C C . ILE A 1 83 ? -3.113 0.573 9.646 1.00 94.88 83 ILE A C 1
ATOM 649 O O . ILE A 1 83 ? -2.964 1.471 10.484 1.00 94.88 83 ILE A O 1
ATOM 653 N N . TYR A 1 84 ? -2.631 0.641 8.411 1.00 96.38 84 TYR A N 1
ATOM 654 C CA . TYR A 1 84 ? -1.907 1.787 7.893 1.00 96.38 84 TYR A CA 1
ATOM 655 C C . TYR A 1 84 ? -2.643 2.384 6.705 1.00 96.38 84 TYR A C 1
ATOM 657 O O . TYR A 1 84 ? -3.123 1.667 5.828 1.00 96.38 84 TYR A O 1
ATOM 665 N N . VAL A 1 85 ? -2.686 3.712 6.652 1.00 95.25 85 VAL A N 1
ATOM 666 C CA . VAL A 1 85 ? -3.221 4.454 5.508 1.00 95.25 85 VAL A CA 1
ATOM 667 C C . VAL A 1 85 ? -2.286 5.587 5.123 1.00 95.25 85 VAL A C 1
ATOM 669 O O . VAL A 1 85 ? -1.715 6.270 5.975 1.00 95.25 85 VAL A O 1
ATOM 672 N N . LEU A 1 86 ? -2.138 5.806 3.825 1.00 95.31 86 LEU A N 1
ATOM 673 C CA . LEU A 1 86 ? -1.641 7.059 3.285 1.00 95.31 86 LEU A CA 1
ATOM 674 C C . LEU A 1 86 ? -2.830 7.993 3.121 1.00 95.31 86 LEU A C 1
ATOM 676 O O . LEU A 1 86 ? -3.859 7.594 2.586 1.00 95.31 86 LEU A O 1
ATOM 680 N N . SER A 1 87 ? -2.684 9.232 3.571 1.00 92.94 87 SER A N 1
ATOM 681 C CA . SER A 1 87 ? -3.683 10.279 3.381 1.00 92.94 87 SER A CA 1
ATOM 682 C C . SER A 1 87 ? -3.040 11.502 2.756 1.00 92.94 87 SER A C 1
ATOM 684 O O . SER A 1 87 ? -1.921 11.885 3.122 1.00 92.94 87 SER A O 1
ATOM 686 N N . GLU A 1 88 ? -3.776 12.130 1.847 1.00 90.38 88 GLU A N 1
ATOM 687 C CA . GLU A 1 88 ? -3.351 13.373 1.217 1.00 90.38 88 GLU A CA 1
ATOM 688 C C . GLU A 1 88 ? -3.245 14.486 2.268 1.00 90.38 88 GLU A C 1
ATOM 690 O O . GLU A 1 88 ? -4.142 14.685 3.089 1.00 90.38 88 GLU A O 1
ATOM 695 N N . VAL A 1 89 ? -2.113 15.193 2.275 1.00 89.00 89 VAL A N 1
ATOM 696 C CA . VAL A 1 89 ? -1.901 16.391 3.110 1.00 89.00 89 VAL A CA 1
ATOM 697 C C . VAL A 1 89 ? -1.709 17.630 2.246 1.00 89.00 89 VAL A C 1
ATOM 699 O O . VAL A 1 89 ? -2.076 18.733 2.644 1.00 89.00 89 VAL A O 1
ATOM 702 N N . SER A 1 90 ? -1.129 17.453 1.065 1.00 87.62 90 SER A N 1
ATOM 703 C CA . SER A 1 90 ? -1.130 18.427 -0.017 1.00 87.62 90 SER A CA 1
ATOM 704 C C . SER A 1 90 ? -1.002 17.691 -1.346 1.00 87.62 90 SER A C 1
ATOM 706 O O . SER A 1 90 ? -0.607 16.525 -1.370 1.00 87.62 90 SER A O 1
ATOM 708 N N . SER A 1 91 ? -1.204 18.404 -2.454 1.00 82.56 91 SER A N 1
ATOM 709 C CA . SER A 1 91 ? -1.100 17.846 -3.810 1.00 82.56 91 SER A CA 1
ATOM 710 C C . SER A 1 91 ? 0.217 17.111 -4.106 1.00 82.56 91 SER A C 1
ATOM 712 O O . SER A 1 91 ? 0.265 16.254 -4.986 1.00 82.56 91 SER A O 1
ATOM 714 N N . LYS A 1 92 ? 1.288 17.422 -3.361 1.00 86.38 92 LYS A N 1
ATOM 715 C CA . LYS A 1 92 ? 2.636 16.855 -3.533 1.00 86.38 92 LYS A CA 1
ATOM 716 C C . LYS A 1 92 ? 3.060 15.902 -2.416 1.00 86.38 92 LYS A C 1
ATOM 718 O O . LYS A 1 92 ? 4.202 15.432 -2.411 1.00 86.38 92 LYS A O 1
ATOM 723 N N . LYS A 1 93 ? 2.222 15.672 -1.403 1.00 92.44 93 LYS A N 1
ATOM 724 C CA . LYS A 1 93 ? 2.665 15.015 -0.171 1.00 92.44 93 LYS A CA 1
ATOM 725 C C . LYS A 1 93 ? 1.550 14.239 0.510 1.00 92.44 93 LYS A C 1
ATOM 727 O O . LYS A 1 93 ? 0.549 14.807 0.945 1.00 92.44 93 LYS A O 1
ATOM 732 N N . HIS A 1 94 ? 1.839 12.966 0.745 1.00 94.62 94 HIS A N 1
ATOM 733 C CA . HIS A 1 94 ? 1.004 12.074 1.538 1.00 94.62 94 HIS A CA 1
ATOM 734 C C . HIS A 1 94 ? 1.617 11.884 2.917 1.00 94.62 94 HIS A C 1
ATOM 736 O O . HIS A 1 94 ? 2.838 11.828 3.060 1.00 94.62 94 HIS A O 1
ATOM 742 N N . SER A 1 95 ? 0.793 11.793 3.955 1.00 96.31 95 SER A N 1
ATOM 743 C CA . SER A 1 95 ? 1.237 11.361 5.284 1.00 96.31 95 SER A CA 1
ATOM 744 C C . SER A 1 95 ? 0.804 9.938 5.557 1.00 96.31 95 SER A C 1
ATOM 746 O O . SER A 1 95 ? -0.334 9.578 5.273 1.00 96.31 95 SER A O 1
ATOM 748 N N . LEU A 1 96 ? 1.708 9.149 6.135 1.00 97.81 96 LEU A N 1
ATOM 749 C CA . LEU A 1 96 ? 1.363 7.846 6.677 1.00 97.81 96 LEU A CA 1
ATOM 750 C C . LEU A 1 96 ? 0.649 8.027 8.017 1.00 97.81 96 LEU A C 1
ATOM 752 O O . LEU A 1 96 ? 1.077 8.826 8.852 1.00 97.81 96 LEU A O 1
ATOM 756 N N . PHE A 1 97 ? -0.409 7.263 8.235 1.00 96.00 97 PHE A N 1
ATOM 757 C CA . PHE A 1 97 ? -1.116 7.167 9.501 1.00 96.00 97 PHE A CA 1
ATOM 758 C C . PHE A 1 97 ? -1.207 5.703 9.916 1.00 96.00 97 PHE A C 1
ATOM 760 O O . PHE A 1 97 ? -1.513 4.844 9.094 1.00 96.00 97 PHE A O 1
ATOM 767 N N . LYS A 1 98 ? -0.946 5.440 11.197 1.00 96.38 98 LYS A N 1
ATOM 768 C CA . LYS A 1 98 ? -1.164 4.142 11.843 1.00 96.38 98 LYS A CA 1
ATOM 769 C C . LYS A 1 98 ? -2.393 4.253 12.733 1.00 96.38 98 LYS A C 1
ATOM 771 O O . LYS A 1 98 ? -2.498 5.215 13.497 1.00 96.38 98 LYS A O 1
ATOM 776 N N . TYR A 1 99 ? -3.315 3.309 12.646 1.00 93.69 99 TYR A N 1
ATOM 777 C CA . TYR A 1 99 ? -4.473 3.293 13.527 1.00 93.69 99 TYR A CA 1
ATOM 778 C C . TYR A 1 99 ? -4.078 2.821 14.928 1.00 93.69 99 TYR A C 1
ATOM 780 O O . TYR A 1 99 ? -3.447 1.779 15.084 1.00 93.69 99 TYR A O 1
ATOM 788 N N . ASN A 1 100 ? -4.452 3.574 15.958 1.00 91.88 100 ASN A N 1
ATOM 789 C CA . ASN A 1 100 ? -4.311 3.154 17.344 1.00 91.88 100 ASN A CA 1
ATOM 790 C C . ASN A 1 100 ? -5.628 2.527 17.813 1.00 91.88 100 ASN A C 1
ATOM 792 O O . ASN A 1 100 ? -6.587 3.233 18.136 1.00 91.88 100 ASN A O 1
ATOM 796 N N . HIS A 1 101 ? -5.644 1.197 17.895 1.00 88.06 101 HIS A N 1
ATOM 797 C CA . HIS A 1 101 ? -6.813 0.415 18.312 1.00 88.06 101 HIS A CA 1
ATOM 798 C C . HIS A 1 101 ? -7.301 0.744 19.730 1.00 88.06 101 HIS A C 1
ATOM 800 O O . HIS A 1 101 ? -8.499 0.727 19.985 1.00 88.06 101 HIS A O 1
ATOM 806 N N . VAL A 1 102 ? -6.395 1.097 20.648 1.00 89.06 102 VAL A N 1
ATOM 807 C CA . VAL A 1 102 ? -6.733 1.396 22.053 1.00 89.06 102 VAL A CA 1
ATOM 808 C C . VAL A 1 102 ? -7.384 2.771 22.188 1.00 89.06 102 VAL A C 1
ATOM 810 O O . VAL A 1 102 ? -8.324 2.951 22.958 1.00 89.06 102 VAL A O 1
ATOM 813 N N . LYS A 1 103 ? -6.873 3.758 21.449 1.00 88.94 103 LYS A N 1
ATOM 814 C CA . LYS A 1 103 ? -7.339 5.151 21.502 1.00 88.94 103 LYS A CA 1
ATOM 815 C C . LYS A 1 103 ? -8.425 5.464 20.478 1.00 88.94 103 LYS A C 1
ATOM 817 O O . LYS A 1 103 ? -8.972 6.564 20.525 1.00 88.94 103 LYS A O 1
ATOM 822 N N . ASN A 1 104 ? -8.720 4.533 19.570 1.00 86.19 104 ASN A N 1
ATOM 823 C CA . ASN A 1 104 ? -9.695 4.705 18.495 1.00 86.19 104 ASN A CA 1
ATOM 824 C C . ASN A 1 104 ? -9.395 5.955 17.643 1.00 86.19 104 ASN A C 1
ATOM 826 O O . ASN A 1 104 ? -10.275 6.770 17.364 1.00 86.19 104 ASN A O 1
ATOM 830 N N . ASN A 1 105 ? -8.122 6.156 17.288 1.00 89.31 105 ASN A N 1
ATOM 831 C CA . ASN A 1 105 ? -7.677 7.327 16.532 1.00 89.31 105 ASN A CA 1
ATOM 832 C C . ASN A 1 105 ? -6.502 7.018 15.595 1.00 89.31 105 ASN A C 1
ATOM 834 O O . ASN A 1 105 ? -5.912 5.943 15.638 1.00 89.31 105 ASN A O 1
ATOM 838 N N . TRP A 1 106 ? -6.164 7.982 14.737 1.00 92.75 106 TRP A N 1
ATOM 839 C CA . TRP A 1 106 ? -5.037 7.872 13.816 1.00 92.75 106 TRP A CA 1
ATOM 840 C C . TRP A 1 106 ? -3.799 8.577 14.356 1.00 92.75 106 TRP A C 1
ATOM 842 O O . TRP A 1 106 ? -3.814 9.774 14.648 1.00 92.75 106 TRP A O 1
ATOM 852 N N . GLU A 1 107 ? -2.693 7.848 14.412 1.00 95.56 107 GLU A N 1
ATOM 853 C CA . GLU A 1 107 ? -1.378 8.389 14.718 1.00 95.56 107 GLU A CA 1
ATOM 854 C C . GLU A 1 107 ? -0.650 8.757 13.430 1.00 95.56 107 GLU A C 1
ATOM 856 O O . GLU A 1 107 ? -0.280 7.890 12.635 1.00 95.56 107 GLU A O 1
ATOM 861 N N . ARG A 1 108 ? -0.391 10.052 13.240 1.00 96.19 108 ARG A N 1
ATOM 862 C CA . ARG A 1 108 ? 0.417 10.534 12.118 1.00 96.19 108 ARG A CA 1
ATOM 863 C C . ARG A 1 108 ? 1.868 10.060 12.261 1.00 96.19 108 ARG A C 1
ATOM 865 O O . ARG A 1 108 ? 2.498 10.264 13.298 1.00 96.19 108 ARG A O 1
ATOM 872 N N . LYS A 1 109 ? 2.404 9.478 11.193 1.00 96.88 109 LYS A N 1
ATOM 873 C CA . LYS A 1 109 ? 3.808 9.078 11.021 1.00 96.88 109 LYS A CA 1
ATOM 874 C C . LYS A 1 109 ? 4.466 9.959 9.951 1.00 96.88 109 LYS A C 1
ATOM 876 O O . LYS A 1 109 ? 3.971 11.045 9.635 1.00 96.88 109 LYS A O 1
ATOM 881 N N . GLN A 1 110 ? 5.617 9.548 9.423 1.00 96.25 110 GLN A N 1
ATOM 882 C CA . GLN A 1 110 ? 6.318 10.337 8.418 1.00 96.25 110 GLN A CA 1
ATOM 883 C C . GLN A 1 110 ? 5.528 10.459 7.113 1.00 96.25 110 GLN A C 1
ATOM 885 O O . GLN A 1 110 ? 4.916 9.515 6.614 1.00 96.25 110 GLN A O 1
ATOM 890 N N . SER A 1 111 ? 5.616 11.640 6.519 1.00 96.81 111 SER A N 1
ATOM 891 C CA . SER A 1 111 ? 5.122 11.885 5.179 1.00 96.81 111 SER A CA 1
ATOM 892 C C . SER A 1 111 ? 6.094 11.451 4.088 1.00 96.81 111 SER A C 1
ATOM 894 O O . SER A 1 111 ? 7.311 11.461 4.278 1.00 96.81 111 SER A O 1
ATOM 896 N N . VAL A 1 112 ? 5.543 11.182 2.912 1.00 95.88 112 VAL A N 1
ATOM 897 C CA . VAL A 1 112 ? 6.256 10.823 1.695 1.00 95.88 112 VAL A CA 1
ATOM 898 C C . VAL A 1 112 ? 5.873 11.776 0.565 1.00 95.88 112 VAL A C 1
ATOM 900 O O . VAL A 1 112 ? 4.712 12.157 0.416 1.00 95.88 112 VAL A O 1
ATOM 903 N N . SER A 1 113 ? 6.865 12.204 -0.216 1.00 92.31 113 SER A N 1
ATOM 904 C CA . SER A 1 113 ? 6.609 12.999 -1.418 1.00 92.31 113 SER A CA 1
ATOM 905 C C . SER A 1 113 ? 5.924 12.144 -2.475 1.00 92.31 113 SER A C 1
ATOM 907 O O . SER A 1 113 ? 6.387 11.029 -2.757 1.00 92.31 113 SER A O 1
ATOM 909 N N . ARG A 1 114 ? 4.867 12.701 -3.059 1.00 87.81 114 ARG A N 1
ATOM 910 C CA . ARG A 1 114 ? 4.188 12.179 -4.241 1.00 87.81 114 ARG A CA 1
ATOM 911 C C . ARG A 1 114 ? 4.955 12.603 -5.494 1.00 87.81 114 ARG A C 1
ATOM 913 O O . ARG A 1 114 ? 5.688 13.594 -5.462 1.00 87.81 114 ARG A O 1
ATOM 920 N N . LEU A 1 115 ? 4.814 11.843 -6.576 1.00 87.31 115 LEU A N 1
ATOM 921 C CA . LEU A 1 115 ? 5.225 12.323 -7.892 1.00 87.31 115 LEU A CA 1
ATOM 922 C C . LEU A 1 115 ? 4.363 13.532 -8.273 1.00 87.31 115 LEU A C 1
ATOM 924 O O . LEU A 1 115 ? 3.177 13.573 -7.948 1.00 87.31 115 LEU A O 1
ATOM 928 N N . ASP A 1 116 ? 4.976 14.529 -8.910 1.00 83.75 116 ASP A N 1
ATOM 929 C CA . ASP A 1 116 ? 4.231 15.676 -9.417 1.00 83.75 116 ASP A CA 1
ATOM 930 C C . ASP A 1 116 ? 3.301 15.184 -10.538 1.00 83.75 116 ASP A C 1
ATOM 932 O O . ASP A 1 116 ? 3.805 14.567 -11.481 1.00 83.75 116 ASP A O 1
ATOM 936 N N . PRO A 1 117 ? 1.978 15.406 -10.439 1.00 78.62 117 PRO A N 1
ATOM 937 C CA . PRO A 1 117 ? 1.060 15.047 -11.512 1.00 78.62 117 PRO A CA 1
ATOM 938 C C . PRO A 1 117 ? 1.432 15.805 -12.790 1.00 78.62 117 PRO A C 1
ATOM 940 O O . PRO A 1 117 ? 1.883 16.952 -12.725 1.00 78.62 117 PRO A O 1
ATOM 943 N N . SER A 1 118 ? 1.261 15.157 -13.941 1.00 73.00 118 SER A N 1
ATOM 944 C CA . SER A 1 118 ? 1.302 15.842 -15.234 1.00 73.00 118 SER A CA 1
ATOM 945 C C . SER A 1 118 ? -0.093 16.362 -15.579 1.00 73.00 118 SER A C 1
ATOM 947 O O . SER A 1 118 ? -1.075 15.950 -14.960 1.00 73.00 118 SER A O 1
ATOM 949 N N . ASP A 1 119 ? -0.190 17.255 -16.566 1.00 69.69 119 ASP A N 1
ATOM 950 C CA . ASP A 1 119 ? -1.482 17.804 -17.002 1.00 69.69 119 ASP A CA 1
ATOM 951 C C . ASP A 1 119 ? -2.469 16.703 -17.451 1.00 69.69 119 ASP A C 1
ATOM 953 O O . ASP A 1 119 ? -3.677 16.863 -17.285 1.00 69.69 119 ASP A O 1
ATOM 957 N N . ASP A 1 120 ? -1.953 15.558 -17.919 1.00 72.94 120 ASP A N 1
ATOM 958 C CA . ASP A 1 120 ? -2.744 14.457 -18.481 1.00 72.94 120 ASP A CA 1
ATOM 959 C C . ASP A 1 120 ? -2.858 13.216 -17.573 1.00 72.94 120 ASP A C 1
ATOM 961 O O . ASP A 1 120 ? -3.574 12.274 -17.918 1.00 72.94 120 ASP A O 1
ATOM 965 N N . SER A 1 121 ? -2.168 13.154 -16.423 1.00 78.44 121 SER A N 1
ATOM 966 C CA . SER A 1 121 ? -2.205 11.946 -15.580 1.00 78.44 121 SER A CA 1
ATOM 967 C C . SER A 1 121 ? -1.900 12.179 -14.098 1.00 78.44 121 SER A C 1
ATOM 969 O O . SER A 1 121 ? -1.006 12.938 -13.711 1.00 78.44 121 SER A O 1
ATOM 971 N N . THR A 1 122 ? -2.641 11.469 -13.245 1.00 84.06 122 THR A N 1
ATOM 972 C CA . THR A 1 122 ? -2.439 11.447 -11.796 1.00 84.06 122 THR A CA 1
ATOM 973 C C . THR A 1 122 ? -1.661 10.198 -11.373 1.00 84.06 122 THR A C 1
ATOM 975 O O . THR A 1 122 ? -1.934 9.103 -11.864 1.00 84.06 122 THR A O 1
ATOM 978 N N . PRO A 1 123 ? -0.712 10.322 -10.425 1.00 89.19 123 PRO A N 1
ATOM 979 C CA . PRO A 1 123 ? -0.022 9.159 -9.888 1.00 89.19 123 PRO A CA 1
ATOM 980 C C . PRO A 1 123 ? -0.995 8.200 -9.206 1.00 89.19 123 PRO A C 1
ATOM 982 O O . PRO A 1 123 ? -1.825 8.642 -8.403 1.00 89.19 123 PRO A O 1
ATOM 985 N N . THR A 1 124 ? -0.836 6.907 -9.486 1.00 91.38 124 THR A N 1
ATOM 986 C CA . THR A 1 124 ? -1.510 5.825 -8.761 1.00 91.38 124 THR A CA 1
ATOM 987 C C . THR A 1 124 ? -0.643 5.397 -7.585 1.00 91.38 124 THR A C 1
ATOM 989 O O . THR A 1 124 ? 0.538 5.083 -7.757 1.00 91.38 124 THR A O 1
ATOM 992 N N . ASP A 1 125 ? -1.228 5.399 -6.392 1.00 93.62 12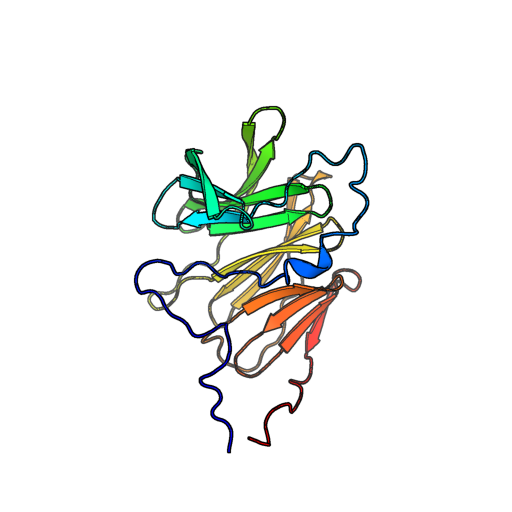5 ASP A N 1
ATOM 993 C CA . ASP A 1 125 ? -0.532 5.181 -5.130 1.00 93.62 125 ASP A CA 1
ATOM 994 C C . ASP A 1 125 ? -0.940 3.833 -4.519 1.00 93.62 125 ASP A C 1
ATOM 996 O O . ASP A 1 125 ? -2.121 3.545 -4.341 1.00 93.62 125 ASP A O 1
ATOM 1000 N N . TYR A 1 126 ? 0.044 3.014 -4.153 1.00 95.62 126 TYR A N 1
ATOM 1001 C CA . TYR A 1 126 ? -0.154 1.718 -3.510 1.00 95.62 126 TYR A CA 1
ATOM 1002 C C . TYR A 1 126 ? 0.588 1.676 -2.181 1.00 95.62 126 TYR A C 1
ATOM 1004 O O . TYR A 1 126 ? 1.756 2.066 -2.086 1.00 95.62 126 TYR A O 1
ATOM 1012 N N . LEU A 1 127 ? -0.076 1.145 -1.160 1.00 97.12 127 LEU A N 1
ATOM 1013 C CA . LEU A 1 127 ? 0.518 0.835 0.131 1.00 97.12 127 LEU A CA 1
ATOM 1014 C C . LEU A 1 127 ? 0.395 -0.668 0.351 1.00 97.12 127 LEU A C 1
ATOM 1016 O O . LEU A 1 127 ? -0.696 -1.213 0.229 1.00 97.12 127 LEU A O 1
ATOM 1020 N N . MET A 1 128 ? 1.507 -1.332 0.636 1.00 96.88 128 MET A N 1
ATOM 1021 C CA . MET A 1 128 ? 1.563 -2.788 0.730 1.00 96.88 128 MET A CA 1
ATOM 1022 C C . MET A 1 128 ? 2.401 -3.204 1.929 1.00 96.88 128 MET A C 1
ATOM 1024 O O . MET A 1 128 ? 3.416 -2.578 2.242 1.00 96.88 128 MET A O 1
ATOM 1028 N N . GLU A 1 129 ? 1.985 -4.284 2.577 1.00 96.19 129 GLU A N 1
ATOM 1029 C CA . GLU A 1 129 ? 2.783 -4.982 3.576 1.00 96.19 129 GLU A CA 1
ATOM 1030 C C . GLU A 1 129 ? 3.396 -6.247 2.968 1.00 96.19 129 GLU A C 1
ATOM 1032 O O . GLU A 1 129 ? 2.766 -6.947 2.166 1.00 96.19 129 GLU A O 1
ATOM 1037 N N . VAL A 1 130 ? 4.660 -6.490 3.322 1.00 95.44 130 VAL A N 1
ATOM 1038 C CA . VAL A 1 130 ? 5.404 -7.700 2.986 1.00 95.44 130 VAL A CA 1
ATOM 1039 C C . VAL A 1 130 ? 6.324 -8.077 4.146 1.00 95.44 130 VAL A C 1
ATOM 1041 O O . VAL A 1 130 ? 7.302 -7.378 4.406 1.00 95.44 130 VAL A O 1
ATOM 1044 N N . ASP A 1 131 ? 6.045 -9.198 4.810 1.00 90.88 131 ASP A N 1
ATOM 1045 C CA . ASP A 1 131 ? 6.880 -9.761 5.888 1.00 90.88 131 ASP A CA 1
ATOM 1046 C C . ASP A 1 131 ? 7.131 -8.765 7.043 1.00 90.88 131 ASP A C 1
ATOM 1048 O O . ASP A 1 131 ? 8.259 -8.523 7.477 1.00 90.88 131 ASP A O 1
ATOM 1052 N N . GLY A 1 132 ? 6.065 -8.094 7.484 1.00 90.06 132 GLY A N 1
ATOM 1053 C CA . GLY A 1 132 ? 6.070 -7.046 8.507 1.00 90.06 132 GLY A CA 1
ATOM 1054 C C . GLY A 1 132 ? 6.670 -5.715 8.044 1.00 90.06 132 GLY A C 1
ATOM 1055 O O . GLY A 1 132 ? 6.809 -4.787 8.840 1.00 90.06 132 GLY A O 1
ATOM 1056 N N . GLN A 1 133 ? 7.056 -5.592 6.773 1.00 94.62 133 GLN A N 1
ATOM 1057 C CA . GLN A 1 133 ? 7.652 -4.380 6.220 1.00 94.62 133 GLN A CA 1
ATOM 1058 C C . GLN A 1 133 ? 6.652 -3.640 5.342 1.00 94.62 133 GLN A C 1
ATOM 1060 O O . GLN A 1 133 ? 5.968 -4.226 4.508 1.00 94.62 133 GLN A O 1
ATOM 1065 N N . LEU A 1 134 ? 6.606 -2.322 5.507 1.00 97.50 134 LEU A N 1
ATOM 1066 C CA . LEU A 1 134 ? 5.672 -1.468 4.792 1.00 97.50 134 LEU A CA 1
ATOM 1067 C C . LEU A 1 134 ? 6.347 -0.819 3.578 1.00 97.50 134 LEU A C 1
ATOM 1069 O O . LEU A 1 134 ? 7.418 -0.212 3.691 1.00 97.50 134 LEU A O 1
ATOM 1073 N N . PHE A 1 135 ? 5.688 -0.911 2.429 1.00 97.88 135 PHE A N 1
ATOM 1074 C CA . PHE A 1 135 ? 6.150 -0.380 1.155 1.00 97.88 135 PHE A CA 1
ATOM 1075 C C . PHE A 1 135 ? 5.116 0.558 0.542 1.00 97.88 135 PHE A C 1
ATOM 1077 O O . PHE A 1 135 ? 3.921 0.279 0.542 1.00 97.88 135 PHE A O 1
ATOM 1084 N N . TYR A 1 136 ? 5.604 1.656 -0.019 1.00 97.50 136 TYR A N 1
ATOM 1085 C CA . TYR A 1 136 ? 4.840 2.600 -0.818 1.00 97.50 136 TYR A CA 1
ATOM 1086 C C . TYR A 1 136 ? 5.358 2.562 -2.250 1.00 97.50 136 TYR A C 1
ATOM 1088 O O . TYR A 1 136 ? 6.535 2.846 -2.489 1.00 97.50 136 TYR A O 1
ATOM 1096 N N . LEU A 1 137 ? 4.485 2.217 -3.187 1.00 96.25 137 LEU A N 1
ATOM 1097 C CA . LEU A 1 137 ? 4.758 2.254 -4.617 1.00 96.25 137 LEU A CA 1
ATOM 1098 C C . LEU A 1 137 ? 3.895 3.352 -5.234 1.00 96.25 137 LEU A C 1
ATOM 1100 O O . LEU A 1 137 ? 2.690 3.385 -5.010 1.00 96.25 137 LEU A O 1
ATOM 1104 N N . THR A 1 138 ? 4.500 4.234 -6.017 1.00 94.25 138 THR A N 1
ATOM 1105 C CA . THR A 1 138 ? 3.778 5.256 -6.781 1.00 94.25 138 THR A CA 1
ATOM 1106 C C . THR A 1 138 ? 4.157 5.150 -8.248 1.00 94.25 138 THR A C 1
ATOM 1108 O O . THR A 1 138 ? 5.334 4.962 -8.584 1.00 94.25 138 THR A O 1
ATOM 1111 N N . VAL A 1 139 ? 3.146 5.209 -9.107 1.00 92.31 139 VAL A N 1
ATOM 1112 C CA . VAL A 1 139 ? 3.266 4.989 -10.547 1.00 92.31 139 VAL A CA 1
ATOM 1113 C C . VAL A 1 139 ? 2.675 6.182 -11.285 1.00 92.31 139 VAL A C 1
ATOM 1115 O O . VAL A 1 139 ? 1.520 6.533 -11.067 1.00 92.31 139 VAL A O 1
ATOM 1118 N N . LEU A 1 140 ? 3.470 6.801 -12.152 1.00 89.81 140 LEU A N 1
ATOM 1119 C CA . LEU A 1 140 ? 3.078 7.886 -13.050 1.00 89.81 140 LEU A CA 1
ATOM 1120 C C . LEU A 1 140 ? 3.915 7.756 -14.319 1.00 89.81 140 LEU A C 1
ATOM 1122 O O . LEU A 1 140 ? 5.105 8.036 -14.246 1.00 89.81 140 LEU A O 1
ATOM 1126 N N . ASP A 1 141 ? 3.328 7.351 -15.443 1.00 85.25 141 ASP A N 1
ATOM 1127 C CA . ASP A 1 141 ? 4.048 7.052 -16.690 1.00 85.25 141 ASP A CA 1
ATOM 1128 C C . ASP A 1 141 ? 5.089 8.132 -17.070 1.00 85.25 141 ASP A C 1
ATOM 1130 O O . ASP A 1 141 ? 4.748 9.320 -17.106 1.00 85.25 141 ASP A O 1
ATOM 1134 N N . PRO A 1 142 ? 6.376 7.790 -17.308 1.00 84.31 142 PRO A N 1
ATOM 1135 C CA . PRO A 1 142 ? 7.039 6.471 -17.260 1.00 84.31 142 PRO A CA 1
ATOM 1136 C C . PRO A 1 142 ? 7.800 6.206 -15.944 1.00 84.31 142 PRO A C 1
ATOM 1138 O O . PRO A 1 142 ? 8.821 5.525 -15.890 1.00 84.31 142 PRO A O 1
ATOM 1141 N N . LYS A 1 143 ? 7.401 6.842 -14.847 1.00 89.06 143 LYS A N 1
ATOM 1142 C CA . LYS A 1 143 ? 8.068 6.781 -13.543 1.00 89.06 143 LYS A CA 1
ATOM 1143 C C . LYS A 1 143 ? 7.374 5.791 -12.616 1.00 89.06 143 LYS A C 1
ATOM 1145 O O . LYS A 1 143 ? 6.199 5.921 -12.288 1.00 89.06 143 LYS A O 1
ATOM 1150 N N . VAL A 1 144 ? 8.170 4.873 -12.082 1.00 92.62 144 VAL A N 1
ATOM 1151 C CA . VAL A 1 144 ? 7.787 3.985 -10.983 1.00 92.62 144 VAL A CA 1
ATOM 1152 C C . VAL A 1 144 ? 8.734 4.247 -9.820 1.00 92.62 144 VAL A C 1
ATOM 1154 O O . VAL A 1 144 ? 9.954 4.235 -9.986 1.00 92.62 144 VAL A O 1
ATOM 1157 N N . VAL A 1 145 ? 8.202 4.509 -8.630 1.00 94.44 145 VAL A N 1
ATOM 1158 C CA . VAL A 1 145 ? 9.018 4.749 -7.433 1.00 94.44 145 VAL A CA 1
ATOM 1159 C C . VAL A 1 145 ? 8.541 3.854 -6.308 1.00 94.44 145 VAL A C 1
ATOM 1161 O O . VAL A 1 145 ? 7.403 3.969 -5.862 1.00 94.44 145 VAL A O 1
ATOM 1164 N N . LEU A 1 146 ? 9.442 3.004 -5.816 1.00 96.81 146 LEU A N 1
ATOM 1165 C CA . LEU A 1 146 ? 9.226 2.177 -4.636 1.00 96.81 146 LEU A CA 1
ATOM 1166 C C . LEU A 1 146 ? 9.987 2.763 -3.444 1.00 96.81 146 LEU A C 1
ATOM 1168 O O . LEU A 1 146 ? 11.168 3.108 -3.539 1.00 96.81 146 LEU A O 1
ATOM 1172 N N . LYS A 1 147 ? 9.317 2.857 -2.298 1.00 97.44 147 LYS A N 1
ATOM 1173 C CA . LYS A 1 147 ? 9.910 3.261 -1.024 1.00 97.44 147 LYS A CA 1
ATOM 1174 C C . LYS A 1 147 ? 9.543 2.271 0.068 1.00 97.44 147 LYS A C 1
ATOM 1176 O O . LYS A 1 147 ? 8.398 1.850 0.170 1.00 97.44 147 LYS A O 1
ATOM 1181 N N . LYS A 1 148 ? 10.504 1.968 0.931 1.00 97.62 148 LYS A N 1
ATOM 1182 C CA . LYS A 1 148 ? 10.331 1.171 2.145 1.00 97.62 148 LYS A CA 1
ATOM 1183 C C . LYS A 1 148 ? 10.261 2.085 3.361 1.00 97.62 148 LYS A C 1
ATOM 1185 O O . LYS A 1 148 ? 11.092 2.983 3.506 1.00 97.62 148 LYS A O 1
ATOM 1190 N N . TYR A 1 149 ? 9.300 1.858 4.244 1.00 98.06 149 TYR A N 1
ATOM 1191 C CA . TYR A 1 149 ? 9.199 2.566 5.515 1.00 98.06 149 TYR A CA 1
ATOM 1192 C C . TYR A 1 149 ? 9.963 1.819 6.610 1.00 98.06 149 TYR A C 1
ATOM 1194 O O . TYR A 1 149 ? 9.851 0.604 6.762 1.00 98.06 149 TYR A O 1
ATOM 1202 N N . ASN A 1 150 ? 10.748 2.559 7.385 1.00 96.00 150 ASN A N 1
ATOM 1203 C CA . ASN A 1 150 ? 11.421 2.075 8.577 1.00 96.00 150 ASN A CA 1
ATOM 1204 C C . ASN A 1 150 ? 10.698 2.629 9.807 1.00 96.00 150 ASN A C 1
ATOM 1206 O O . ASN A 1 150 ? 10.793 3.821 10.107 1.00 96.00 150 ASN A O 1
ATOM 1210 N N . GLU A 1 151 ? 9.989 1.757 10.521 1.00 92.06 151 GLU A N 1
ATOM 1211 C CA . GLU A 1 151 ? 9.210 2.143 11.698 1.00 92.06 151 GLU A CA 1
ATOM 1212 C C . GLU A 1 151 ? 10.089 2.622 12.861 1.00 92.06 151 GLU A C 1
ATOM 1214 O O . GLU A 1 151 ? 9.730 3.587 13.533 1.00 92.06 151 GLU A O 1
ATOM 1219 N N . HIS A 1 152 ? 11.278 2.038 13.040 1.00 93.81 152 HIS A N 1
ATOM 1220 C CA . HIS A 1 152 ? 12.206 2.404 14.116 1.00 93.81 152 HIS A CA 1
ATOM 1221 C C . HIS A 1 152 ? 12.748 3.824 13.955 1.00 93.81 152 HIS A C 1
ATOM 1223 O O . HIS A 1 152 ? 12.902 4.555 14.931 1.00 93.81 152 HIS A O 1
ATOM 1229 N N . THR A 1 153 ? 13.057 4.223 12.720 1.00 95.94 153 THR A N 1
ATOM 1230 C CA . THR A 1 153 ? 13.588 5.561 12.430 1.00 95.94 153 THR A CA 1
ATOM 1231 C C . THR A 1 153 ? 12.503 6.551 12.015 1.00 95.94 153 THR A C 1
ATOM 1233 O O . THR A 1 153 ? 12.802 7.741 11.894 1.00 95.94 153 THR A O 1
ATOM 1236 N N . ASN A 1 154 ? 11.264 6.082 11.812 1.00 96.69 154 ASN A N 1
ATOM 1237 C CA . ASN A 1 154 ? 10.146 6.832 11.238 1.00 96.69 154 ASN A CA 1
ATOM 1238 C C . ASN A 1 154 ? 10.559 7.512 9.919 1.00 96.69 154 ASN A C 1
ATOM 1240 O O . ASN A 1 154 ? 10.383 8.723 9.745 1.00 96.69 154 ASN A O 1
ATOM 1244 N N . LYS A 1 155 ? 11.198 6.744 9.022 1.00 96.94 155 LYS A N 1
ATOM 1245 C CA . LYS A 1 155 ? 11.730 7.250 7.748 1.00 96.94 155 LYS A CA 1
ATOM 1246 C C . LYS A 1 155 ? 11.389 6.379 6.542 1.00 96.94 155 LYS A C 1
ATOM 1248 O O . LYS A 1 155 ? 11.449 5.157 6.612 1.00 96.94 155 LYS A O 1
ATOM 1253 N N . TRP A 1 156 ? 11.108 7.024 5.414 1.00 97.81 156 TRP A N 1
ATOM 1254 C CA . TRP A 1 156 ? 11.036 6.399 4.094 1.00 97.81 156 TRP A CA 1
ATOM 1255 C C . TRP A 1 156 ? 12.419 6.315 3.440 1.00 97.81 156 TRP A C 1
ATOM 1257 O O . TRP A 1 156 ? 13.176 7.288 3.438 1.00 97.81 156 TRP A O 1
ATOM 1267 N N . HIS A 1 157 ? 12.715 5.174 2.826 1.00 96.75 157 HIS A N 1
ATOM 1268 C CA . HIS A 1 157 ? 13.941 4.905 2.080 1.00 96.75 157 HIS A CA 1
ATOM 1269 C C . HIS A 1 157 ? 13.597 4.463 0.659 1.00 96.75 157 HIS A C 1
ATOM 1271 O O . HIS A 1 157 ? 12.696 3.652 0.473 1.00 96.75 157 HIS A O 1
ATOM 1277 N N . SER A 1 158 ? 14.298 4.995 -0.340 1.00 96.56 158 SER A N 1
ATOM 1278 C CA . SER A 1 158 ? 14.096 4.585 -1.731 1.00 96.56 158 SER A CA 1
ATOM 1279 C C . SER A 1 158 ? 14.620 3.170 -1.966 1.00 96.56 158 SER A C 1
ATOM 1281 O O . SER A 1 158 ? 15.724 2.837 -1.536 1.00 96.56 158 SER A O 1
ATOM 1283 N N . CYS A 1 159 ? 13.834 2.373 -2.679 1.00 96.88 159 CYS A N 1
ATOM 1284 C CA . CYS A 1 159 ? 14.230 1.081 -3.224 1.00 96.88 159 CYS A CA 1
ATOM 1285 C C . CYS A 1 159 ? 14.552 1.229 -4.721 1.00 96.88 159 CYS A C 1
ATOM 1287 O O . CYS A 1 159 ? 14.240 2.267 -5.316 1.00 96.88 159 CYS A O 1
ATOM 1289 N N . PRO A 1 160 ? 15.161 0.212 -5.349 1.00 95.31 160 PRO A N 1
ATOM 1290 C CA . PRO A 1 160 ? 15.305 0.175 -6.797 1.00 95.31 160 PRO A CA 1
ATOM 1291 C C . PRO A 1 160 ? 13.953 0.252 -7.510 1.00 95.31 160 PRO A C 1
ATOM 1293 O O . PRO A 1 160 ? 12.920 -0.161 -6.979 1.00 95.31 160 PRO A O 1
ATOM 1296 N N . THR A 1 161 ? 13.986 0.771 -8.731 1.00 89.69 161 THR A N 1
ATOM 1297 C CA . THR A 1 161 ? 12.836 0.919 -9.628 1.00 89.69 161 THR A CA 1
ATOM 1298 C C . THR A 1 161 ? 12.925 -0.143 -10.727 1.00 89.69 161 THR A C 1
ATOM 1300 O O . THR A 1 161 ? 14.034 -0.390 -11.211 1.00 89.69 161 THR A O 1
ATOM 1303 N N . PRO A 1 162 ? 11.809 -0.771 -11.143 1.00 88.06 162 PRO A N 1
ATOM 1304 C CA . PRO A 1 162 ? 11.835 -1.710 -12.258 1.00 88.06 162 PRO A CA 1
ATOM 1305 C C . PRO A 1 162 ? 12.142 -0.983 -13.573 1.00 88.06 162 PRO A C 1
ATOM 1307 O O . PRO A 1 162 ? 11.609 0.097 -13.843 1.00 88.06 162 PRO A O 1
ATOM 1310 N N . GLN A 1 163 ? 12.981 -1.594 -14.408 1.00 82.19 163 GLN A N 1
ATOM 1311 C CA . GLN A 1 163 ? 13.105 -1.201 -15.811 1.00 82.19 163 GLN A CA 1
ATOM 1312 C C . GLN A 1 163 ? 11.899 -1.751 -16.572 1.00 82.19 163 GLN A C 1
ATOM 1314 O O . GLN A 1 163 ? 11.570 -2.925 -16.421 1.00 82.19 163 GLN A O 1
ATOM 1319 N N . HIS A 1 164 ? 11.237 -0.906 -17.352 1.00 80.38 164 HIS A N 1
ATOM 1320 C CA . HIS A 1 164 ? 10.092 -1.269 -18.179 1.00 80.38 164 HIS A CA 1
ATOM 1321 C C . HIS A 1 164 ? 10.233 -0.566 -19.530 1.00 80.38 164 HIS A C 1
ATOM 1323 O O . HIS A 1 164 ? 10.663 0.587 -19.580 1.00 80.38 164 HIS A O 1
ATOM 1329 N N . ASP A 1 165 ? 9.880 -1.266 -20.606 1.00 68.75 165 ASP A N 1
ATOM 1330 C CA . ASP A 1 165 ? 10.095 -0.804 -21.988 1.00 68.75 165 ASP A CA 1
ATOM 1331 C C . ASP A 1 165 ? 8.792 -0.337 -22.665 1.00 68.75 165 ASP A C 1
ATOM 1333 O O . ASP A 1 165 ? 8.714 -0.218 -23.888 1.00 68.75 165 ASP A O 1
ATOM 1337 N N . GLY A 1 166 ? 7.740 -0.093 -21.881 1.00 69.62 166 GLY A N 1
ATOM 1338 C CA . GLY A 1 166 ? 6.390 0.136 -22.385 1.00 69.62 166 GLY A CA 1
ATOM 1339 C C . GLY A 1 166 ? 5.627 1.226 -21.650 1.00 69.62 166 GLY A C 1
ATOM 1340 O O . GLY A 1 166 ? 6.066 1.758 -20.638 1.00 69.62 166 GLY A O 1
ATOM 1341 N N . TRP A 1 167 ? 4.455 1.537 -22.190 1.00 71.81 167 TRP A N 1
ATOM 1342 C CA . TRP A 1 167 ? 3.549 2.539 -21.648 1.00 71.81 167 TRP A CA 1
ATOM 1343 C C . TRP A 1 167 ? 2.835 1.983 -20.417 1.00 71.81 167 TRP A C 1
ATOM 1345 O O . TRP A 1 167 ? 2.394 0.828 -20.410 1.00 71.81 167 TRP A O 1
ATOM 1355 N N . LEU A 1 168 ? 2.679 2.812 -19.388 1.00 80.19 168 LEU A N 1
ATOM 1356 C CA . LEU A 1 168 ? 1.979 2.457 -18.151 1.00 80.19 168 LEU A CA 1
ATOM 1357 C C . LEU A 1 168 ? 0.510 2.912 -18.180 1.00 80.19 168 LEU A C 1
ATOM 1359 O O . LEU A 1 168 ? 0.045 3.546 -17.237 1.00 80.19 168 LEU A O 1
ATOM 1363 N N . GLU A 1 169 ? -0.217 2.595 -19.261 1.00 77.62 169 GLU A N 1
ATOM 1364 C CA . GLU A 1 169 ? -1.614 3.032 -19.472 1.00 77.62 169 GLU A CA 1
ATOM 1365 C C . GLU A 1 169 ? -2.530 2.647 -18.301 1.00 77.62 169 GLU A C 1
ATOM 1367 O O . GLU A 1 169 ? -3.311 3.458 -17.807 1.00 77.62 169 GLU A O 1
ATOM 1372 N N . TRP A 1 170 ? -2.391 1.415 -17.815 1.00 84.31 170 TRP A N 1
ATOM 1373 C CA . TRP A 1 170 ? -2.957 0.981 -16.549 1.00 84.31 170 TRP A CA 1
ATOM 1374 C C . TRP A 1 170 ? -1.938 0.127 -15.809 1.00 84.31 170 TRP A C 1
ATOM 1376 O O . TRP A 1 170 ? -1.130 -0.581 -16.413 1.00 84.31 170 TRP A O 1
ATOM 1386 N N . THR A 1 171 ? -1.971 0.190 -14.483 1.00 90.62 171 THR A N 1
ATOM 1387 C CA . THR A 1 171 ? -1.138 -0.666 -13.642 1.00 90.62 171 THR A CA 1
ATOM 1388 C C . THR A 1 171 ? -1.950 -1.232 -12.499 1.00 90.62 171 THR A C 1
ATOM 1390 O O . THR A 1 171 ? -2.937 -0.637 -12.072 1.00 90.62 171 THR A O 1
ATOM 1393 N N . VAL A 1 172 ? -1.527 -2.392 -12.013 1.00 93.69 172 VAL A N 1
ATOM 1394 C CA . VAL A 1 172 ? -2.010 -2.976 -10.764 1.00 93.69 172 VAL A CA 1
ATOM 1395 C C . VAL A 1 172 ? -0.795 -3.429 -9.976 1.00 93.69 172 VAL A C 1
ATOM 1397 O O . VAL A 1 172 ? 0.064 -4.122 -10.518 1.00 93.69 172 VAL A O 1
ATOM 1400 N N . ALA A 1 173 ? -0.722 -3.067 -8.699 1.00 95.75 173 ALA A N 1
ATOM 1401 C CA . ALA A 1 173 ? 0.301 -3.581 -7.803 1.00 95.75 173 ALA A CA 1
ATOM 1402 C C . ALA A 1 173 ? -0.313 -4.329 -6.622 1.00 95.75 173 ALA A C 1
ATOM 1404 O O . ALA A 1 173 ? -1.324 -3.908 -6.061 1.00 95.75 173 ALA A O 1
ATOM 1405 N N . VAL A 1 174 ? 0.308 -5.449 -6.257 1.00 95.56 174 VAL A N 1
ATOM 1406 C CA . VAL A 1 174 ? -0.144 -6.325 -5.171 1.00 95.56 174 VAL A CA 1
ATOM 1407 C C . VAL A 1 174 ? 1.046 -6.937 -4.443 1.00 95.56 174 VAL A C 1
ATOM 1409 O O . VAL A 1 174 ? 2.063 -7.249 -5.064 1.00 95.56 174 VAL A O 1
ATOM 1412 N N . SER A 1 175 ? 0.912 -7.175 -3.138 1.00 95.38 175 SER A N 1
ATOM 1413 C CA . SER A 1 175 ? 1.818 -8.070 -2.421 1.00 95.38 175 SER A CA 1
ATOM 1414 C C . SER A 1 175 ? 1.274 -9.499 -2.419 1.00 95.38 175 SER A C 1
ATOM 1416 O O . SER A 1 175 ? 0.086 -9.741 -2.216 1.00 95.38 175 SER A O 1
ATOM 1418 N N . CYS A 1 176 ? 2.144 -10.470 -2.687 1.00 93.69 176 CYS A N 1
ATOM 1419 C CA . CYS A 1 176 ? 1.798 -11.889 -2.662 1.00 93.69 176 CYS A CA 1
ATOM 1420 C C . CYS A 1 176 ? 3.047 -12.725 -2.375 1.00 93.69 176 CYS A C 1
ATOM 1422 O O . CYS A 1 176 ? 4.108 -12.468 -2.941 1.00 93.69 176 CYS A O 1
ATOM 1424 N N . ASN A 1 177 ? 2.932 -13.739 -1.510 1.00 91.38 177 ASN A N 1
ATOM 1425 C CA . ASN A 1 177 ? 4.012 -14.684 -1.198 1.00 91.38 177 ASN A CA 1
ATOM 1426 C C . ASN A 1 177 ? 5.363 -14.004 -0.908 1.00 91.38 177 ASN A C 1
ATOM 1428 O O . ASN A 1 177 ? 6.383 -14.395 -1.468 1.00 91.38 177 ASN A O 1
ATOM 1432 N N . GLN A 1 178 ? 5.365 -12.981 -0.048 1.00 94.81 178 GLN A N 1
ATOM 1433 C CA . GLN A 1 178 ? 6.567 -12.228 0.353 1.00 94.81 178 GLN A CA 1
ATOM 1434 C C . GLN A 1 178 ? 7.231 -11.406 -0.771 1.00 94.81 178 GLN A C 1
ATOM 1436 O O . GLN A 1 178 ? 8.371 -10.978 -0.628 1.00 94.81 178 GLN A O 1
ATOM 1441 N N . HIS A 1 179 ? 6.519 -11.149 -1.868 1.00 96.50 179 HIS A N 1
ATOM 1442 C CA . HIS A 1 179 ? 6.983 -10.326 -2.984 1.00 96.50 179 HIS A CA 1
ATOM 1443 C C . HIS A 1 179 ? 5.977 -9.221 -3.296 1.00 96.50 179 HIS A C 1
ATOM 1445 O O . HIS A 1 179 ? 4.800 -9.320 -2.938 1.00 96.50 179 HIS A O 1
ATOM 1451 N N . ILE A 1 180 ? 6.432 -8.191 -4.008 1.00 97.25 180 ILE A N 1
ATOM 1452 C CA . ILE A 1 180 ? 5.559 -7.180 -4.618 1.00 97.25 180 ILE A CA 1
ATOM 1453 C C . ILE A 1 180 ? 5.525 -7.436 -6.117 1.00 97.25 180 ILE A C 1
ATOM 1455 O O . ILE A 1 180 ? 6.570 -7.583 -6.745 1.00 97.25 180 ILE A O 1
ATOM 1459 N N . TYR A 1 181 ? 4.334 -7.465 -6.693 1.00 96.50 181 TYR A N 1
ATOM 1460 C CA . TYR A 1 181 ? 4.132 -7.574 -8.127 1.00 96.50 181 TYR A CA 1
ATOM 1461 C C . TYR A 1 181 ? 3.590 -6.258 -8.664 1.00 96.50 181 TYR A C 1
ATOM 1463 O O . TYR A 1 181 ? 2.693 -5.673 -8.063 1.00 96.50 181 TYR A O 1
ATOM 1471 N N . LEU A 1 182 ? 4.126 -5.818 -9.797 1.00 95.00 182 LEU A N 1
ATOM 1472 C CA . LEU A 1 182 ? 3.599 -4.725 -10.604 1.00 95.00 182 LEU A CA 1
ATOM 1473 C C . LEU A 1 182 ? 3.216 -5.299 -11.966 1.00 95.00 182 LEU A C 1
ATOM 1475 O O . LEU A 1 182 ? 4.070 -5.791 -12.702 1.00 95.00 182 LEU A O 1
ATOM 1479 N N . LEU A 1 183 ? 1.928 -5.259 -12.271 1.00 93.00 183 LEU A N 1
ATOM 1480 C CA . LEU A 1 183 ? 1.348 -5.743 -13.511 1.00 93.00 183 LEU A CA 1
ATOM 1481 C C . LEU A 1 183 ? 1.066 -4.541 -14.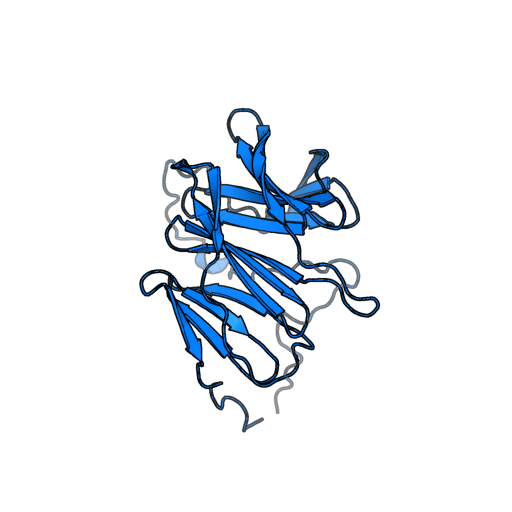408 1.00 93.00 183 LEU A C 1
ATOM 1483 O O . LEU A 1 183 ? 0.449 -3.566 -13.972 1.00 93.00 183 LEU A O 1
ATOM 1487 N N . THR A 1 184 ? 1.523 -4.631 -15.649 1.00 89.12 184 THR A N 1
ATOM 1488 C CA . THR A 1 184 ? 1.277 -3.664 -16.723 1.00 89.12 184 THR A CA 1
ATOM 1489 C C . THR A 1 184 ? 0.593 -4.389 -17.892 1.00 89.12 184 THR A C 1
ATOM 1491 O O . THR A 1 184 ? 0.461 -5.618 -17.852 1.00 89.12 184 THR A O 1
ATOM 1494 N N . PRO A 1 185 ? 0.170 -3.685 -18.959 1.00 86.06 185 PRO A N 1
ATOM 1495 C CA . PRO A 1 185 ? -0.473 -4.332 -20.101 1.00 86.06 185 PRO A CA 1
ATOM 1496 C C . PRO A 1 185 ? 0.419 -5.369 -20.803 1.00 86.06 185 PRO A C 1
ATOM 1498 O O . PRO A 1 185 ? -0.095 -6.315 -21.392 1.00 86.06 185 PRO A O 1
ATOM 1501 N N . ALA A 1 186 ? 1.742 -5.185 -20.750 1.00 85.50 186 ALA A N 1
ATOM 1502 C CA . ALA A 1 186 ? 2.709 -5.985 -21.503 1.00 85.50 186 ALA A CA 1
ATOM 1503 C C . ALA A 1 186 ? 3.675 -6.793 -20.623 1.00 85.50 186 ALA A C 1
ATOM 1505 O O . ALA A 1 186 ? 4.388 -7.664 -21.122 1.00 85.50 186 ALA A O 1
ATOM 1506 N N . GLU A 1 187 ? 3.776 -6.480 -19.330 1.00 89.88 187 GLU A N 1
ATOM 1507 C CA . GLU A 1 187 ? 4.831 -7.009 -18.470 1.00 89.88 187 GLU A CA 1
ATOM 1508 C C . GLU A 1 187 ? 4.329 -7.281 -17.054 1.00 89.88 187 GLU A C 1
ATOM 1510 O O . GLU A 1 187 ? 3.447 -6.604 -16.524 1.00 89.88 187 GLU A O 1
ATOM 1515 N N . ILE A 1 188 ? 4.956 -8.257 -16.403 1.00 92.06 188 ILE A N 1
ATOM 1516 C CA . ILE A 1 188 ? 4.804 -8.490 -14.970 1.00 92.06 188 ILE A CA 1
ATOM 1517 C C . ILE A 1 188 ? 6.180 -8.320 -14.342 1.00 92.06 188 ILE A C 1
ATOM 1519 O O . ILE A 1 188 ? 7.132 -9.002 -14.716 1.00 92.06 188 ILE A O 1
ATOM 1523 N N . HIS A 1 189 ? 6.282 -7.432 -13.364 1.00 93.94 189 HIS A N 1
ATOM 1524 C CA . HIS A 1 189 ? 7.500 -7.179 -12.602 1.00 93.94 189 HIS A CA 1
ATOM 1525 C C . HIS A 1 189 ? 7.328 -7.692 -11.180 1.00 93.94 189 HIS A C 1
ATOM 1527 O O . HIS A 1 189 ? 6.266 -7.537 -10.585 1.00 93.94 189 HIS A O 1
ATOM 1533 N N . CYS A 1 190 ? 8.368 -8.307 -10.629 1.00 95.69 190 CYS A N 1
ATOM 1534 C CA . CYS A 1 190 ? 8.360 -8.913 -9.304 1.00 95.69 190 CYS A CA 1
ATOM 1535 C C . CYS A 1 190 ? 9.549 -8.401 -8.493 1.00 95.69 190 CYS A C 1
ATOM 1537 O O . CYS A 1 190 ? 10.700 -8.600 -8.878 1.00 95.69 190 CYS A O 1
ATOM 1539 N N . TYR A 1 191 ? 9.264 -7.744 -7.379 1.00 97.38 191 TYR A N 1
ATOM 1540 C CA . TYR A 1 191 ? 10.247 -7.265 -6.425 1.00 97.38 191 TYR A CA 1
ATOM 1541 C C . TYR A 1 191 ? 10.402 -8.259 -5.281 1.00 97.38 191 TYR A C 1
ATOM 1543 O O . TYR A 1 191 ? 9.413 -8.605 -4.626 1.00 97.38 191 TYR A O 1
ATOM 1551 N N . ASP A 1 192 ? 11.643 -8.658 -5.019 1.00 96.25 192 ASP A N 1
ATOM 1552 C CA . ASP A 1 192 ? 12.025 -9.395 -3.819 1.00 96.25 192 ASP A CA 1
ATOM 1553 C C . ASP A 1 192 ? 12.607 -8.411 -2.782 1.00 96.25 192 ASP A C 1
ATOM 1555 O O . ASP A 1 192 ? 13.695 -7.857 -2.992 1.00 96.25 192 ASP A O 1
ATOM 1559 N N . PRO A 1 193 ? 11.920 -8.175 -1.647 1.00 95.62 193 PRO A N 1
ATOM 1560 C CA . PRO A 1 193 ? 12.428 -7.328 -0.570 1.00 95.62 193 PRO A CA 1
ATOM 1561 C C . PRO A 1 193 ? 13.730 -7.804 0.079 1.00 95.62 193 PRO A C 1
ATOM 1563 O O . PRO A 1 193 ? 14.427 -6.982 0.681 1.00 95.62 193 PRO A O 1
ATOM 1566 N N . ARG A 1 194 ? 14.047 -9.101 0.008 1.00 94.31 194 ARG A N 1
ATOM 1567 C CA . ARG A 1 194 ? 15.250 -9.700 0.608 1.00 94.31 194 ARG A CA 1
ATOM 1568 C C . ARG A 1 194 ? 16.481 -9.412 -0.228 1.00 94.31 194 ARG A C 1
ATOM 1570 O O . ARG A 1 194 ? 17.521 -9.060 0.319 1.00 94.31 194 ARG A O 1
ATOM 1577 N N . GLU A 1 195 ? 16.338 -9.525 -1.543 1.00 94.88 195 GLU A N 1
ATOM 1578 C CA . GLU A 1 195 ?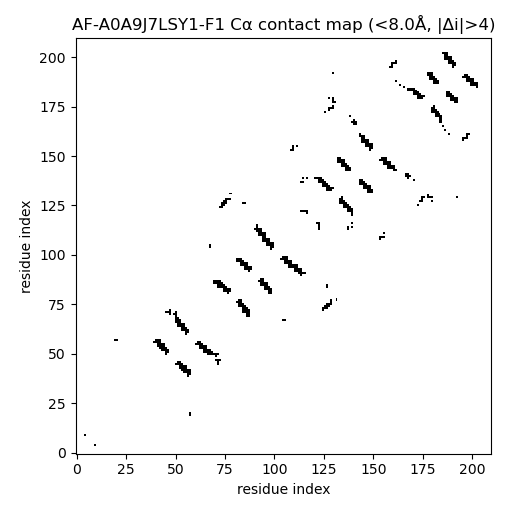 17.395 -9.205 -2.505 1.00 94.88 195 GLU A CA 1
ATOM 1579 C C . GLU A 1 195 ? 17.417 -7.714 -2.873 1.00 94.88 195 GLU A C 1
ATOM 1581 O O . GLU A 1 195 ? 18.396 -7.232 -3.441 1.00 94.88 195 GLU A O 1
ATOM 1586 N N . ASN A 1 196 ? 16.360 -6.968 -2.520 1.00 95.81 196 ASN A N 1
ATOM 1587 C CA . ASN A 1 196 ? 16.162 -5.565 -2.882 1.00 95.81 196 ASN A CA 1
ATOM 1588 C C . ASN A 1 196 ? 16.311 -5.373 -4.400 1.00 95.81 196 ASN A C 1
ATOM 1590 O O . ASN A 1 196 ? 17.066 -4.523 -4.868 1.00 95.81 196 ASN A O 1
ATOM 1594 N N . HIS A 1 197 ? 15.612 -6.204 -5.173 1.00 95.62 197 HIS A N 1
ATOM 1595 C CA . HIS A 1 197 ? 15.781 -6.300 -6.619 1.00 95.62 197 HIS A CA 1
ATOM 1596 C C . HIS A 1 197 ? 14.458 -6.606 -7.331 1.00 95.62 197 HIS A C 1
ATOM 1598 O O . HIS A 1 197 ? 13.587 -7.282 -6.787 1.00 95.62 197 HIS A O 1
ATOM 1604 N N . TRP A 1 198 ? 14.325 -6.104 -8.561 1.00 95.94 198 TRP A N 1
ATOM 1605 C CA . TRP A 1 198 ? 13.192 -6.357 -9.449 1.00 95.94 198 TRP A CA 1
ATOM 1606 C C . TRP A 1 198 ? 13.571 -7.348 -10.541 1.00 95.94 198 TRP A C 1
ATOM 1608 O O . TRP A 1 198 ? 14.560 -7.158 -11.237 1.00 95.94 198 TRP A O 1
ATOM 1618 N N . CYS A 1 199 ? 12.736 -8.354 -10.766 1.00 93.38 199 CYS A N 1
ATOM 1619 C CA . CYS A 1 199 ? 12.853 -9.262 -11.897 1.00 93.38 199 CYS A CA 1
ATOM 1620 C C . CYS A 1 199 ? 11.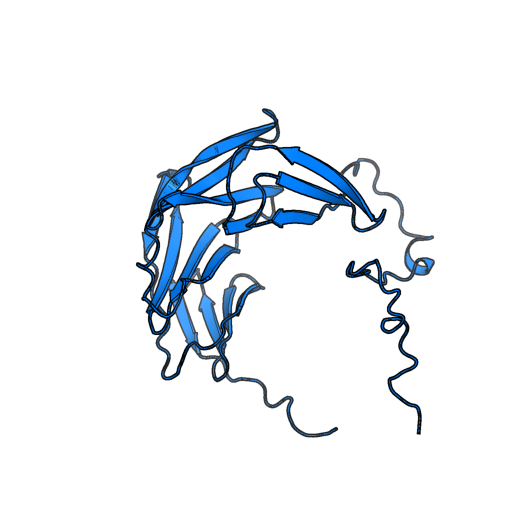602 -9.202 -12.779 1.00 93.38 199 CYS A C 1
ATOM 1622 O O . CYS A 1 199 ? 10.472 -9.213 -12.286 1.00 93.38 199 CYS A O 1
ATOM 1624 N N . LYS A 1 200 ? 11.805 -9.179 -14.098 1.00 92.62 200 LYS A N 1
ATOM 1625 C CA . LYS A 1 200 ? 10.722 -9.351 -15.068 1.00 92.62 200 LYS A CA 1
ATOM 1626 C C . LYS A 1 200 ? 10.276 -10.813 -15.058 1.00 92.62 200 LYS A C 1
ATOM 1628 O O . LYS A 1 200 ? 11.102 -11.727 -15.093 1.00 92.62 200 LYS A O 1
ATOM 1633 N N . LYS A 1 201 ? 8.971 -11.040 -14.988 1.00 88.75 201 LYS A N 1
ATOM 1634 C CA . LYS A 1 201 ? 8.334 -12.352 -15.106 1.00 88.75 201 LYS A CA 1
ATOM 1635 C C . LYS A 1 201 ? 7.695 -12.468 -16.484 1.00 88.75 201 LYS A C 1
ATOM 1637 O O . LYS A 1 201 ? 7.194 -11.491 -17.037 1.00 88.75 201 LYS A O 1
ATOM 1642 N N . THR A 1 202 ? 7.715 -13.673 -17.038 1.00 78.38 202 THR A N 1
ATOM 1643 C CA . THR A 1 202 ? 6.968 -13.980 -18.257 1.00 78.38 202 THR A CA 1
ATOM 1644 C C . THR A 1 202 ? 5.481 -13.959 -17.939 1.00 78.38 202 THR A C 1
ATOM 1646 O O . THR A 1 202 ? 5.045 -14.591 -16.973 1.00 78.38 202 THR A O 1
ATOM 1649 N N . GLN A 1 203 ? 4.704 -13.247 -18.751 1.00 67.12 203 GLN A N 1
ATOM 1650 C CA . GLN A 1 203 ? 3.258 -13.406 -18.758 1.00 67.12 203 GLN A CA 1
ATOM 1651 C C . GLN A 1 203 ? 2.993 -14.854 -19.171 1.00 67.12 203 GLN A C 1
ATOM 1653 O O . GLN A 1 203 ? 3.509 -15.313 -20.186 1.00 67.12 203 GLN A O 1
ATOM 1658 N N . SER A 1 204 ? 2.321 -15.631 -18.326 1.00 59.00 204 SER A N 1
ATOM 1659 C CA . SER A 1 204 ? 1.989 -17.004 -18.698 1.00 59.00 204 SER A CA 1
ATOM 1660 C C . SER A 1 204 ? 1.056 -16.973 -19.908 1.00 59.00 204 SER A C 1
ATOM 1662 O O . SER A 1 204 ? 0.045 -16.273 -19.835 1.00 59.00 204 SER A O 1
ATOM 1664 N N . ASP A 1 205 ? 1.358 -17.750 -20.952 1.00 46.19 205 ASP A N 1
ATOM 1665 C CA . ASP A 1 205 ? 0.550 -17.938 -22.170 1.00 46.19 205 ASP A CA 1
ATOM 1666 C C . ASP A 1 205 ? -0.796 -18.648 -21.888 1.00 46.19 205 ASP A C 1
ATOM 1668 O O . ASP A 1 205 ? -1.151 -19.648 -22.507 1.00 46.19 205 ASP A O 1
ATOM 1672 N N . TYR A 1 206 ? -1.588 -18.158 -20.934 1.00 46.44 206 TYR A N 1
ATOM 1673 C CA . TYR A 1 206 ? -2.983 -18.569 -20.749 1.00 46.44 206 TYR A CA 1
ATOM 1674 C C . TYR A 1 206 ? -3.905 -17.745 -21.654 1.00 46.44 206 TYR A C 1
ATOM 1676 O O . TYR A 1 206 ? -4.937 -17.228 -21.235 1.00 46.44 206 TYR A O 1
ATOM 1684 N N . SER A 1 207 ? -3.531 -17.638 -22.923 1.00 44.47 207 SER A N 1
ATOM 1685 C CA . SER A 1 207 ? -4.376 -17.112 -23.985 1.00 44.47 207 SER A CA 1
ATOM 1686 C C . SER A 1 207 ? -4.145 -17.947 -25.235 1.00 44.47 207 SER A C 1
ATOM 1688 O O . SER A 1 207 ? -3.310 -17.603 -26.056 1.00 44.47 207 SER A O 1
ATOM 1690 N N . GLU A 1 208 ? -4.853 -19.074 -25.325 1.00 44.53 208 GLU A N 1
ATOM 1691 C CA . GLU A 1 208 ? -5.444 -19.601 -26.562 1.00 44.53 208 GLU A CA 1
ATOM 1692 C C . GLU A 1 208 ? -6.170 -20.921 -26.260 1.00 44.53 208 GLU A C 1
ATOM 1694 O O . GLU A 1 208 ? -5.565 -21.992 -26.225 1.00 44.53 208 GLU A O 1
ATOM 1699 N N . ARG A 1 209 ? -7.483 -20.822 -26.001 1.00 38.69 209 ARG A N 1
ATOM 1700 C CA . ARG A 1 209 ? -8.556 -21.741 -26.443 1.00 38.69 209 ARG A CA 1
ATOM 1701 C C . ARG A 1 209 ? -9.832 -21.479 -25.643 1.00 38.69 209 ARG A C 1
ATOM 1703 O O . ARG A 1 209 ? -10.108 -22.138 -24.641 1.00 38.69 209 ARG A O 1
ATOM 1710 N N . SER A 1 210 ? -10.629 -20.553 -26.151 1.00 35.69 210 SER A N 1
ATOM 1711 C CA . SER A 1 210 ? -12.084 -20.545 -25.991 1.00 35.69 210 SER A CA 1
ATOM 1712 C C . SER A 1 210 ? -12.690 -19.981 -27.259 1.00 35.69 210 SER A C 1
ATOM 1714 O O . SER A 1 210 ? -12.257 -18.864 -27.619 1.00 35.69 210 SER A O 1
#

Organism: Branchiostoma floridae (NCBI:txid7739)